Protein AF-A0A1F8EWR6-F1 (afdb_monomer)

Foldseek 3Di:
DVVVVVVVVVVVVVVVVVVVVVVVVVVVVPLFADDDDPVFQWDWLPVGPPAAEDALKFKTKTKHAAAVQKKKKFKADPVRHTQDIDIDGFPDDHPDIGIDMDMDRNVVRGPDDDQKIKMKIFYQDPVPRDTHSIDIHIYGYDHQWDKAWFWFDACRRVVVLPLADTGTGIDTGGDDPPQLQVLVVVVLCWADSSCVSVRTTALFQRPKDFPDWDADQLEIETEIEPSRCPPDDDLSSLSRSVNRSFVRNVVDVSHPHYQYHYPPHRPPDSDD

Mean predicted aligned error: 8.58 Å

InterPro domains:
  IPR018911 Bacterial spore germination, immunoglobulin-like domain [PF10648] (42-130)
  IPR019606 GerMN domain [PF10646] (150-266)
  IPR019606 GerMN domain [SM00909] (180-271)

Solvent-accessible surface area (backbone atoms only — not comparable to full-atom values): 15157 Å² total; per-residue (Å²): 112,73,69,62,53,52,54,52,52,54,52,52,51,50,51,51,53,51,49,51,50,50,49,60,58,54,66,70,70,66,66,64,67,76,75,86,60,91,85,54,48,41,44,66,54,30,66,41,82,88,56,48,69,44,37,56,36,43,42,45,29,33,42,31,45,32,75,86,25,39,40,33,37,37,38,19,35,84,84,66,48,78,69,45,77,51,71,50,59,36,78,41,60,75,82,39,77,14,37,34,76,43,82,44,51,46,76,80,71,38,98,68,82,62,60,39,32,32,41,38,40,26,29,65,37,90,88,78,63,46,86,35,59,69,45,77,44,66,33,35,42,44,79,80,43,37,52,39,48,29,30,30,38,40,56,79,82,38,76,84,64,80,43,76,73,62,45,71,44,65,41,80,38,75,69,65,92,56,52,66,57,50,28,52,55,53,42,44,69,45,56,49,74,60,38,44,67,65,52,28,41,59,74,58,48,81,80,38,44,76,75,46,75,49,78,56,98,32,32,34,39,40,26,24,39,70,50,66,59,58,93,66,67,60,49,51,48,34,38,37,37,51,46,27,53,45,52,33,51,44,72,41,88,67,32,80,45,72,47,62,25,43,77,82,39,58,74,93,52,75,68,109

Secondary structure (DSSP, 8-state):
-HHHHHHHHHHHHHHHHHHHHHHHHHTTS--PPPPP-TT-SEEEEESPTT--EEESEEEEEEEE--GGGEEEEEEE-TT--EEEEEEEE-SS-TTS-EEEEEEEEHHHH-SS--SEEEEEEEEEPTTT--EEEEEEEEEEEE-SEEEEEEEEEETTT-TT--SS--EEEEEEEE--S-HHHHHHHHHHT---HHHHHTTEE--SPTT--EEEEEEETTEEEEEE-GGGTTT--SHHHHHHHHHHHHHHHHTSTT--EEEEEETTB-TTSS--

Sequence (272 aa):
MKKTIILLIILIVAAAAAWFLYQKFNSQSDSKLETPDPSKEIEVFLPAQGTTTVGTRFVIYGKGRAFENTINYRISDDGGKQLYVGSFMTNAEAGVFGYFHQEVDLAKILKTIPQKIGLDVLELSAKDGSDTNKTSFELVVDQNSTTVFVYLINDKLDPEVTCEKTYSVARIVSKTTAVLKVAIEELLRGASNIDEGADFHSAINSGVKLNSTRIEDGIAYLDFDNRLEELVAGSCRVQFIRRQIEATAKQFSTVKEVIISINGRTEPVLQP

pLDDT: mean 90.74, std 12.39, range [39.12, 98.81]

Radius of gyration: 22.29 Å; Cα contacts (8 Å, |Δi|>4): 524; chains: 1; bounding box: 65×42×77 Å

Organism: NCBI:txid1802668

Nearest PDB structures (foldseek):
  6z2o-assembly1_A  TM=6.376E-01  e=8.758E-03  Akkermansia muciniphila ATCC BAA-835
  7b5i-assembly1_AB  TM=3.932E-01  e=5.779E-03  Nostoc sp. PCC 7120 = FACHB-418
  8d7r-assembly1_B  TM=4.929E-01  e=7.098E-01  Homo sapiens
  8ema-assembly1_A  TM=4.485E-01  e=1.014E+00  Mus musculus
  7uwm-assembly1_C  TM=3.627E-01  e=9.002E-01  Homo sapiens

Structure (mmCIF, N/CA/C/O backbone):
data_AF-A0A1F8EWR6-F1
#
_entry.id   AF-A0A1F8EWR6-F1
#
loop_
_atom_site.group_PDB
_atom_site.id
_atom_site.type_symbol
_atom_site.label_atom_id
_atom_site.label_alt_id
_atom_site.label_comp_id
_atom_site.label_asym_id
_atom_site.label_entity_id
_atom_site.label_seq_id
_atom_site.pdbx_PDB_ins_code
_atom_site.Cartn_x
_atom_site.Cartn_y
_atom_site.Cartn_z
_atom_site.occupancy
_atom_site.B_iso_or_equiv
_atom_site.auth_seq_id
_atom_site.auth_comp_id
_atom_site.auth_asym_id
_atom_site.auth_atom_id
_atom_site.pdbx_PDB_model_num
ATOM 1 N N . MET A 1 1 ? 42.353 3.923 47.202 1.00 60.06 1 MET A N 1
ATOM 2 C CA . MET A 1 1 ? 42.864 3.751 45.820 1.00 60.06 1 MET A CA 1
ATOM 3 C C . MET A 1 1 ? 42.126 2.686 45.011 1.00 60.06 1 MET A C 1
ATOM 5 O O . MET A 1 1 ? 41.605 3.034 43.966 1.00 60.06 1 MET A O 1
ATOM 9 N N . LYS A 1 2 ? 42.003 1.420 45.451 1.00 61.75 2 LYS A N 1
ATOM 10 C CA . LYS A 1 2 ? 41.323 0.377 44.642 1.00 61.75 2 LYS A CA 1
ATOM 11 C C . LYS A 1 2 ? 39.839 0.659 44.328 1.00 61.75 2 LYS A C 1
ATOM 13 O O . LYS A 1 2 ? 39.420 0.449 43.199 1.00 61.75 2 LYS A O 1
ATOM 18 N N . LYS A 1 3 ? 39.054 1.180 45.283 1.00 63.28 3 LYS A N 1
ATOM 19 C CA . LYS A 1 3 ? 37.617 1.477 45.071 1.00 63.28 3 LYS A CA 1
ATOM 20 C C . LYS A 1 3 ? 37.362 2.628 44.088 1.00 63.28 3 LYS A C 1
ATOM 22 O O . LYS A 1 3 ? 36.428 2.549 43.302 1.00 63.28 3 LYS A O 1
ATOM 27 N N . THR A 1 4 ? 38.203 3.661 44.099 1.00 69.56 4 THR A N 1
ATOM 28 C CA . THR A 1 4 ? 38.096 4.796 43.170 1.00 69.56 4 THR A CA 1
ATOM 29 C C . THR A 1 4 ? 38.457 4.407 41.737 1.00 69.56 4 THR A C 1
ATOM 31 O O . THR A 1 4 ? 37.806 4.871 40.812 1.00 69.56 4 THR A O 1
ATOM 34 N N . ILE A 1 5 ? 39.418 3.495 41.549 1.00 76.75 5 ILE A N 1
ATOM 35 C CA . ILE A 1 5 ? 39.775 2.962 40.223 1.00 76.75 5 ILE A CA 1
ATOM 36 C C . ILE A 1 5 ? 38.632 2.111 39.641 1.00 76.75 5 ILE A C 1
ATOM 38 O O . ILE A 1 5 ? 38.306 2.249 38.468 1.00 76.75 5 ILE A O 1
ATOM 42 N N . ILE A 1 6 ? 37.971 1.284 40.461 1.00 77.94 6 ILE A N 1
ATOM 43 C CA . ILE A 1 6 ? 36.838 0.448 40.017 1.00 77.94 6 ILE A CA 1
ATOM 44 C C . ILE A 1 6 ? 35.644 1.309 39.570 1.00 77.94 6 ILE A C 1
ATOM 46 O O . ILE A 1 6 ? 35.055 1.043 38.527 1.00 77.94 6 ILE A O 1
ATOM 50 N N . LEU A 1 7 ? 35.317 2.369 40.316 1.00 76.94 7 LEU A N 1
ATOM 51 C CA . LEU A 1 7 ? 34.248 3.312 39.957 1.00 76.94 7 LEU A CA 1
ATOM 52 C C . LEU A 1 7 ? 34.516 4.032 38.627 1.00 76.94 7 LEU A C 1
ATOM 54 O O . LEU A 1 7 ? 33.600 4.209 37.828 1.00 76.94 7 LEU A O 1
ATOM 58 N N . LEU A 1 8 ? 35.774 4.396 38.370 1.00 79.56 8 LEU A N 1
ATOM 59 C CA . LEU A 1 8 ? 36.186 5.041 37.123 1.00 79.56 8 LEU A CA 1
ATOM 60 C C . LEU A 1 8 ? 36.045 4.102 35.918 1.00 79.56 8 LEU A C 1
ATOM 62 O O . LEU A 1 8 ? 35.555 4.516 34.873 1.00 79.56 8 LEU A O 1
ATOM 66 N N . ILE A 1 9 ? 36.399 2.824 36.080 1.00 83.50 9 ILE A N 1
ATOM 67 C CA . ILE A 1 9 ? 36.243 1.813 35.025 1.00 83.50 9 ILE A CA 1
ATOM 68 C C . ILE A 1 9 ? 34.761 1.588 34.699 1.00 83.50 9 ILE A C 1
ATOM 70 O O . ILE A 1 9 ? 34.400 1.547 33.527 1.00 83.50 9 ILE A O 1
ATOM 74 N N . ILE A 1 10 ? 33.888 1.504 35.709 1.00 84.00 10 ILE A N 1
ATOM 75 C CA . ILE A 1 10 ? 32.441 1.322 35.497 1.00 84.00 10 ILE A CA 1
ATOM 76 C C . ILE A 1 10 ? 31.843 2.511 34.733 1.00 84.00 10 ILE A C 1
ATOM 78 O O . ILE A 1 10 ? 31.063 2.305 33.806 1.00 84.00 10 ILE A O 1
ATOM 82 N N . LEU A 1 11 ? 32.236 3.742 35.073 1.00 84.50 11 LEU A N 1
ATOM 83 C CA . LEU A 1 11 ? 31.783 4.945 34.368 1.00 84.50 11 LEU A CA 1
ATOM 84 C C . LEU A 1 11 ? 32.244 4.973 32.907 1.00 84.50 11 LEU A C 1
ATOM 86 O O . LEU A 1 11 ? 31.455 5.318 32.032 1.00 84.50 11 LEU A O 1
ATOM 90 N N . ILE A 1 12 ? 33.486 4.567 32.631 1.00 87.19 12 ILE A N 1
ATOM 91 C CA . ILE A 1 12 ? 34.012 4.494 31.261 1.00 87.19 12 ILE A CA 1
ATOM 92 C C . ILE A 1 12 ? 33.262 3.431 30.449 1.00 87.19 12 ILE A C 1
ATOM 94 O O . ILE A 1 12 ? 32.876 3.694 29.314 1.00 87.19 12 ILE A O 1
ATOM 98 N N . VAL A 1 13 ? 33.003 2.256 31.029 1.00 87.81 13 VAL A N 1
ATOM 99 C CA . VAL A 1 13 ? 32.248 1.185 30.357 1.00 87.81 13 VAL A CA 1
ATOM 100 C C . VAL A 1 13 ? 30.799 1.605 30.103 1.00 87.81 13 VAL A C 1
ATOM 102 O O . VAL A 1 13 ? 30.284 1.371 29.013 1.00 87.81 13 VAL A O 1
ATOM 105 N N . ALA A 1 14 ? 30.152 2.276 31.060 1.00 86.75 14 ALA A N 1
ATOM 106 C CA . ALA A 1 14 ? 28.795 2.793 30.891 1.00 86.75 14 ALA A CA 1
ATOM 107 C C . ALA A 1 14 ? 28.725 3.889 29.815 1.00 86.75 14 ALA A C 1
ATOM 109 O O . ALA A 1 14 ? 27.819 3.871 28.984 1.00 86.75 14 ALA A O 1
ATOM 110 N N . ALA A 1 15 ? 29.702 4.801 29.780 1.00 85.69 15 ALA A N 1
ATOM 111 C CA . ALA A 1 15 ? 29.801 5.828 28.745 1.00 85.69 15 ALA A CA 1
ATOM 112 C C . ALA A 1 15 ? 30.064 5.220 27.359 1.00 85.69 15 ALA A C 1
ATOM 114 O O . ALA A 1 15 ? 29.433 5.625 26.386 1.00 85.69 15 ALA A O 1
ATOM 115 N N . ALA A 1 16 ? 30.933 4.208 27.268 1.00 86.06 16 ALA A N 1
ATOM 116 C CA . ALA A 1 16 ? 31.194 3.493 26.023 1.00 86.06 16 ALA A CA 1
ATOM 117 C C . ALA A 1 16 ? 29.948 2.741 25.534 1.00 86.06 16 ALA A C 1
ATOM 119 O O . ALA A 1 16 ? 29.619 2.818 24.355 1.00 86.06 16 ALA A O 1
ATOM 120 N N . ALA A 1 17 ? 29.214 2.075 26.431 1.00 85.06 17 ALA A N 1
ATOM 121 C CA . ALA A 1 17 ? 27.962 1.396 26.102 1.00 85.06 17 ALA A CA 1
ATOM 122 C C . ALA A 1 17 ? 26.870 2.381 25.654 1.00 85.06 17 ALA A C 1
ATOM 124 O O . ALA A 1 17 ? 26.191 2.130 24.662 1.00 85.06 17 ALA A O 1
ATOM 125 N N . ALA A 1 18 ? 26.733 3.522 26.337 1.00 83.12 18 ALA A N 1
ATOM 126 C CA . ALA A 1 18 ? 25.802 4.580 25.953 1.00 83.12 18 ALA A CA 1
ATOM 127 C C . ALA A 1 18 ? 26.160 5.190 24.590 1.00 83.12 18 ALA A C 1
ATOM 129 O O . ALA A 1 18 ? 25.277 5.401 23.765 1.00 83.12 18 ALA A O 1
ATOM 130 N N . TRP A 1 19 ? 27.449 5.409 24.318 1.00 81.62 19 TRP A N 1
ATOM 131 C CA . TRP A 1 19 ? 27.928 5.891 23.023 1.00 81.62 19 TRP A CA 1
ATOM 132 C C . TRP A 1 19 ? 27.698 4.870 21.901 1.00 81.62 19 TRP A C 1
ATOM 134 O O . TRP A 1 19 ? 27.272 5.239 20.809 1.00 81.62 19 TRP A O 1
ATOM 144 N N . PHE A 1 20 ? 27.896 3.579 22.178 1.00 79.88 20 PHE A N 1
ATOM 145 C CA . PHE A 1 20 ? 27.631 2.505 21.219 1.00 79.88 20 PHE A CA 1
ATOM 146 C C . PHE A 1 20 ? 26.131 2.359 20.919 1.00 79.88 20 PHE A C 1
ATOM 148 O O . PHE A 1 20 ? 25.737 2.178 19.768 1.00 79.88 20 PHE A O 1
ATOM 155 N N . LEU A 1 21 ? 25.278 2.486 21.942 1.00 75.12 21 LEU A N 1
ATOM 156 C CA . LEU A 1 21 ? 23.821 2.515 21.786 1.00 75.12 21 LEU A CA 1
ATOM 157 C C . LEU A 1 21 ? 23.359 3.760 21.020 1.00 75.12 21 LEU A C 1
ATOM 159 O O . LEU A 1 21 ? 22.494 3.647 20.157 1.00 75.12 21 LEU A O 1
ATOM 163 N N . TYR A 1 22 ? 23.971 4.917 21.280 1.00 73.38 22 TYR A N 1
ATOM 164 C CA . TYR A 1 22 ? 23.712 6.157 20.552 1.00 73.38 22 TYR A CA 1
ATOM 165 C C . TYR A 1 22 ? 24.089 6.038 19.068 1.00 73.38 22 TYR A C 1
ATOM 167 O O . TYR A 1 22 ? 23.291 6.397 18.205 1.00 73.38 22 TYR A O 1
ATOM 175 N N . GLN A 1 23 ? 25.250 5.454 18.748 1.00 70.38 23 GLN A N 1
ATOM 176 C CA . GLN A 1 23 ? 25.620 5.177 17.356 1.00 70.38 23 GLN A CA 1
ATOM 177 C C . GLN A 1 23 ? 24.652 4.207 16.677 1.00 70.38 23 GLN A C 1
ATOM 179 O O . GLN A 1 23 ? 24.239 4.457 15.550 1.00 70.38 23 GLN A O 1
ATOM 184 N N . LYS A 1 24 ? 24.258 3.124 17.358 1.00 61.31 24 LYS A N 1
ATOM 185 C CA . LYS A 1 24 ? 23.322 2.139 16.801 1.00 61.31 24 LYS A CA 1
ATOM 186 C C . LYS A 1 24 ? 21.928 2.730 16.554 1.00 61.31 24 LYS A C 1
ATOM 188 O O . LYS A 1 24 ? 21.261 2.330 15.607 1.00 61.31 24 LYS A O 1
ATOM 193 N N . PHE A 1 25 ? 21.494 3.672 17.392 1.00 52.75 25 PHE A N 1
ATOM 194 C CA . PHE A 1 25 ? 20.231 4.386 17.205 1.00 52.75 25 PHE A CA 1
ATOM 195 C C . PHE A 1 25 ? 20.306 5.364 16.022 1.00 52.75 25 PHE A C 1
ATOM 197 O O . PHE A 1 25 ? 19.395 5.398 15.200 1.00 52.75 25 PHE A O 1
ATOM 204 N N . ASN A 1 26 ? 21.420 6.088 15.869 1.00 51.50 26 ASN A N 1
ATOM 205 C CA . ASN A 1 26 ? 21.611 6.992 14.731 1.00 51.50 26 ASN A CA 1
ATOM 206 C C . ASN A 1 26 ? 21.848 6.256 13.401 1.00 51.50 26 ASN A C 1
ATOM 208 O O . ASN A 1 26 ? 21.431 6.764 12.368 1.00 51.50 26 ASN A O 1
ATOM 212 N N . SER A 1 27 ? 22.424 5.048 13.392 1.00 41.62 27 SER A N 1
ATOM 213 C CA . SER A 1 27 ? 22.648 4.304 12.140 1.00 41.62 27 SER A CA 1
ATOM 214 C C . SER A 1 27 ? 21.362 3.760 11.505 1.00 41.62 27 SER A C 1
ATOM 216 O O . SER A 1 27 ? 21.381 3.346 10.351 1.00 41.62 27 SER A O 1
ATOM 218 N N . GLN A 1 28 ? 20.240 3.732 12.235 1.00 39.12 28 GLN A N 1
ATOM 219 C CA . GLN A 1 28 ? 18.920 3.426 11.666 1.00 39.12 28 GLN A CA 1
ATOM 220 C C . GLN A 1 28 ? 18.274 4.639 10.974 1.00 39.12 28 GLN A C 1
ATOM 222 O O . GLN A 1 28 ? 17.299 4.473 10.245 1.00 39.12 28 GLN A O 1
ATOM 227 N N . SER A 1 29 ? 18.821 5.844 11.171 1.00 39.28 29 SER A N 1
ATOM 228 C CA . SER A 1 29 ? 18.314 7.095 10.599 1.00 39.28 29 SER A CA 1
ATOM 229 C C . SER A 1 29 ? 18.840 7.393 9.186 1.00 39.28 29 SER A C 1
ATOM 231 O O . SER A 1 29 ? 18.372 8.348 8.568 1.00 39.28 29 SER A O 1
ATOM 233 N N . ASP A 1 30 ? 19.791 6.607 8.670 1.00 39.31 30 ASP A N 1
ATOM 234 C CA . ASP A 1 30 ? 20.569 6.954 7.469 1.00 39.31 30 ASP A CA 1
ATOM 235 C C . ASP A 1 30 ? 20.104 6.285 6.165 1.00 39.31 30 ASP A C 1
ATOM 237 O O . ASP A 1 30 ? 20.751 6.439 5.131 1.00 39.31 30 ASP A O 1
ATOM 241 N N . SER A 1 31 ? 18.945 5.619 6.145 1.00 41.81 31 SER A N 1
ATOM 242 C CA . SER A 1 31 ? 18.276 5.277 4.878 1.00 41.81 31 SER A CA 1
ATOM 243 C C . SER A 1 31 ? 17.617 6.529 4.281 1.00 41.81 31 SER A C 1
ATOM 245 O O . SER A 1 31 ? 16.391 6.627 4.208 1.00 41.81 31 SER A O 1
ATOM 247 N N . LYS A 1 32 ? 18.417 7.526 3.893 1.00 43.97 32 LYS A N 1
ATOM 248 C CA . LYS A 1 32 ? 17.931 8.654 3.096 1.00 43.97 32 LYS A CA 1
ATOM 249 C C . LYS A 1 32 ? 17.670 8.168 1.677 1.00 43.97 32 LYS A C 1
ATOM 251 O O . LYS A 1 32 ? 18.557 7.600 1.049 1.00 43.97 32 LYS A O 1
ATOM 256 N N . LEU A 1 33 ? 16.465 8.428 1.178 1.00 54.56 33 LEU A N 1
ATOM 257 C CA . LEU A 1 33 ? 16.198 8.380 -0.254 1.00 54.56 33 LEU A CA 1
ATOM 258 C C . LEU A 1 33 ? 17.183 9.314 -0.961 1.00 54.56 33 LEU A C 1
ATOM 260 O O . LEU A 1 33 ? 17.337 10.474 -0.570 1.00 54.56 33 LEU A O 1
ATOM 264 N N . GLU A 1 34 ? 17.899 8.781 -1.951 1.00 58.19 34 GLU A N 1
ATOM 265 C CA . GLU A 1 34 ? 18.737 9.601 -2.820 1.00 58.19 34 GLU A CA 1
ATOM 266 C C . GLU A 1 34 ? 17.854 10.619 -3.553 1.00 58.19 34 GLU A C 1
ATOM 268 O O . GLU A 1 34 ? 16.697 10.350 -3.880 1.00 58.19 34 GLU A O 1
ATOM 273 N N . THR A 1 35 ? 18.384 11.822 -3.770 1.00 52.84 35 THR A N 1
ATOM 274 C CA . THR A 1 35 ? 17.691 12.845 -4.558 1.00 52.84 35 THR A CA 1
ATOM 275 C C . THR A 1 35 ? 17.522 12.366 -6.001 1.00 52.84 35 THR A C 1
ATOM 277 O O . THR A 1 35 ? 18.492 11.809 -6.522 1.00 52.84 35 THR A O 1
ATOM 280 N N . PRO A 1 36 ? 16.384 12.656 -6.665 1.00 53.50 36 PRO A N 1
ATOM 281 C CA . PRO A 1 36 ? 16.112 12.176 -8.015 1.00 53.50 36 PRO A CA 1
ATOM 282 C C . PRO A 1 36 ? 17.257 12.428 -8.997 1.00 53.50 36 PRO A C 1
ATOM 284 O O . PRO A 1 36 ? 17.662 13.579 -9.184 1.00 53.50 36 PRO A O 1
ATOM 287 N N . ASP A 1 37 ? 17.771 11.370 -9.628 1.00 59.31 37 ASP A N 1
ATOM 288 C CA . ASP A 1 37 ? 18.804 11.472 -10.665 1.00 59.31 37 ASP A CA 1
ATOM 289 C C . ASP A 1 37 ? 18.144 11.800 -12.017 1.00 59.31 37 ASP A C 1
ATOM 291 O O . ASP A 1 37 ? 17.486 10.938 -12.604 1.00 59.31 37 ASP A O 1
ATOM 295 N N . PRO A 1 38 ? 18.323 13.020 -12.561 1.00 59.12 38 PRO A N 1
ATOM 296 C CA . PRO A 1 38 ? 17.655 13.440 -13.790 1.00 59.12 38 PRO A CA 1
ATOM 297 C C . PRO A 1 38 ? 18.111 12.663 -15.034 1.00 59.12 38 PRO A C 1
ATOM 299 O O . PRO A 1 38 ? 17.506 12.826 -16.091 1.00 59.12 38 PRO A O 1
ATOM 302 N N . SER A 1 39 ? 19.172 11.850 -14.939 1.00 68.25 39 SER A N 1
ATOM 303 C CA . SER A 1 39 ? 19.621 10.970 -16.022 1.00 68.25 39 SER A CA 1
ATOM 304 C C . SER A 1 39 ? 18.905 9.614 -16.053 1.00 68.25 39 SER A C 1
ATOM 306 O O . SER A 1 39 ? 18.992 8.907 -17.059 1.00 68.25 39 SER A O 1
ATOM 308 N N . LYS A 1 40 ? 18.181 9.246 -14.986 1.00 78.50 40 LYS A N 1
ATOM 309 C CA . LYS A 1 40 ? 17.441 7.983 -14.912 1.00 78.50 40 LYS A CA 1
ATOM 310 C C . LYS A 1 40 ? 16.044 8.138 -15.509 1.00 78.50 40 LYS A C 1
ATOM 312 O O . LYS A 1 40 ? 15.211 8.881 -15.002 1.00 78.50 40 LYS A O 1
ATOM 317 N N . GLU A 1 41 ? 15.757 7.370 -16.559 1.00 89.56 41 GLU A N 1
ATOM 318 C CA . GLU A 1 41 ? 14.402 7.284 -17.131 1.00 89.56 41 GLU A CA 1
ATOM 319 C C . GLU A 1 41 ? 13.439 6.493 -16.228 1.00 89.56 41 GLU A C 1
ATOM 321 O O . GLU A 1 41 ? 12.229 6.699 -16.293 1.00 89.56 41 GLU A O 1
ATOM 326 N N . ILE A 1 42 ? 13.959 5.618 -15.359 1.00 93.19 42 ILE A N 1
ATOM 327 C CA . ILE A 1 42 ? 13.195 4.918 -14.320 1.00 93.19 42 ILE A CA 1
ATOM 328 C C . ILE A 1 42 ? 13.953 5.021 -13.003 1.00 93.19 42 ILE A C 1
ATOM 330 O O . ILE A 1 42 ? 15.116 4.631 -12.899 1.00 93.19 42 ILE A O 1
ATOM 334 N N . GLU A 1 43 ? 13.255 5.494 -11.981 1.00 94.06 43 GLU A N 1
ATOM 335 C CA . GLU A 1 43 ? 13.747 5.609 -10.623 1.00 94.06 43 GLU A CA 1
ATOM 336 C C . GLU A 1 43 ? 12.766 4.950 -9.653 1.00 94.06 43 GLU A C 1
ATOM 338 O O . GLU A 1 43 ? 11.566 5.229 -9.662 1.00 94.06 43 GLU A O 1
ATOM 343 N N . VAL A 1 44 ? 13.284 4.054 -8.815 1.00 96.38 44 VAL A N 1
ATOM 344 C CA . VAL A 1 44 ? 12.506 3.330 -7.806 1.00 96.38 44 VAL A CA 1
ATOM 345 C C . VAL A 1 44 ? 12.786 3.940 -6.436 1.00 96.38 44 VAL A C 1
ATOM 347 O O . VAL A 1 44 ? 13.928 3.945 -5.978 1.00 96.38 44 VAL A O 1
ATOM 350 N N . PHE A 1 45 ? 11.734 4.435 -5.787 1.00 96.62 45 PHE A N 1
ATOM 351 C CA . PHE A 1 45 ? 11.770 4.983 -4.431 1.00 96.62 45 PHE A CA 1
ATOM 352 C C . PHE A 1 45 ? 11.455 3.914 -3.377 1.00 96.62 45 PHE A C 1
ATOM 354 O O . PHE A 1 45 ? 12.033 3.931 -2.297 1.00 96.62 45 PHE A O 1
ATOM 361 N N . LEU A 1 46 ? 10.560 2.964 -3.673 1.00 97.56 46 LEU A N 1
ATOM 362 C CA . LEU A 1 46 ? 10.290 1.800 -2.825 1.00 97.56 46 LEU A CA 1
ATOM 363 C C . LEU A 1 46 ? 10.388 0.514 -3.662 1.00 97.56 46 LEU A C 1
ATOM 365 O O . LEU A 1 46 ? 9.749 0.459 -4.712 1.00 97.56 46 LEU A O 1
ATOM 369 N N . PRO A 1 47 ? 11.129 -0.516 -3.215 1.00 97.25 47 PRO A N 1
ATOM 370 C CA . PRO A 1 47 ? 12.045 -0.501 -2.070 1.00 97.25 47 PRO A CA 1
ATOM 371 C C . PRO A 1 47 ? 13.117 0.594 -2.197 1.00 97.25 47 PRO A C 1
ATOM 373 O O . PRO A 1 47 ? 13.585 0.876 -3.297 1.00 97.25 47 PRO A O 1
ATOM 376 N N . ALA A 1 48 ? 13.478 1.234 -1.082 1.00 94.00 48 ALA A N 1
ATOM 377 C CA . ALA A 1 48 ? 14.494 2.285 -1.093 1.00 94.00 48 ALA A CA 1
ATOM 378 C C . ALA A 1 48 ? 15.873 1.699 -1.423 1.00 94.00 48 ALA A C 1
ATOM 380 O O . ALA A 1 48 ? 16.138 0.523 -1.140 1.00 94.00 48 ALA A O 1
ATOM 381 N N . GLN A 1 49 ? 16.768 2.516 -1.980 1.00 88.44 49 GLN A N 1
ATOM 382 C CA . GLN A 1 49 ? 18.149 2.101 -2.229 1.00 88.44 49 GLN A CA 1
ATOM 383 C C . GLN A 1 49 ? 18.804 1.578 -0.944 1.00 88.44 49 GLN A C 1
ATOM 385 O O . GLN A 1 49 ? 18.611 2.122 0.141 1.00 88.44 49 GLN A O 1
ATOM 390 N N . GLY A 1 50 ? 19.540 0.472 -1.058 1.00 90.06 50 GLY A N 1
ATOM 391 C CA . GLY A 1 50 ? 20.128 -0.223 0.093 1.00 90.06 50 GLY A CA 1
ATOM 392 C C . GLY A 1 50 ? 19.166 -1.126 0.878 1.00 90.06 50 GLY A C 1
ATOM 393 O O . GLY A 1 50 ? 19.605 -1.795 1.815 1.00 90.06 50 GLY A O 1
ATOM 394 N N . THR A 1 51 ? 17.882 -1.216 0.504 1.00 93.50 51 THR A N 1
ATOM 395 C CA . THR A 1 51 ? 16.977 -2.229 1.071 1.00 93.50 51 THR A CA 1
ATOM 396 C C . THR A 1 51 ? 17.484 -3.625 0.723 1.00 93.50 51 THR A C 1
ATOM 398 O O . THR A 1 51 ? 17.588 -3.979 -0.445 1.00 93.50 51 THR A O 1
ATOM 401 N N . THR A 1 52 ? 17.762 -4.436 1.745 1.00 95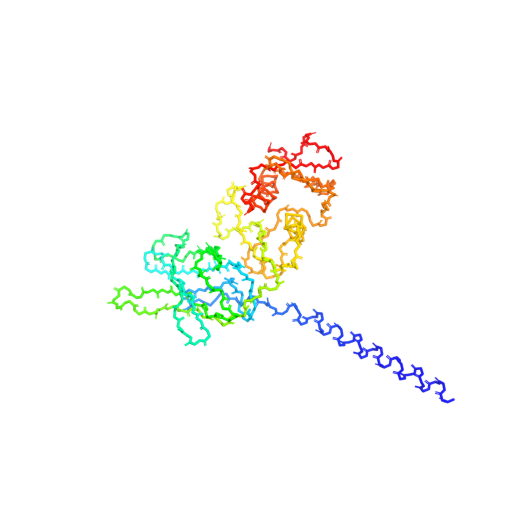.25 52 THR A N 1
ATOM 402 C CA . THR A 1 52 ? 18.222 -5.829 1.589 1.00 95.25 52 THR A CA 1
ATOM 403 C C . THR A 1 52 ? 17.176 -6.855 2.003 1.00 95.25 52 THR A C 1
ATOM 405 O O . THR A 1 52 ? 17.336 -8.041 1.732 1.00 95.25 52 THR A O 1
ATOM 408 N N . THR A 1 53 ? 16.116 -6.432 2.695 1.00 97.12 53 THR A N 1
ATOM 409 C CA . THR A 1 53 ? 15.080 -7.321 3.228 1.00 97.12 53 THR A CA 1
ATOM 410 C C . THR A 1 53 ? 13.696 -6.772 2.917 1.00 97.12 53 THR A C 1
ATOM 412 O O . THR A 1 53 ? 13.425 -5.596 3.150 1.00 97.12 53 THR A O 1
ATOM 415 N N . VAL A 1 54 ? 12.809 -7.639 2.438 1.00 97.88 54 VAL A N 1
ATOM 416 C CA . VAL A 1 54 ? 11.379 -7.365 2.241 1.00 97.88 54 VAL A CA 1
ATOM 417 C C . VAL A 1 54 ? 10.556 -8.496 2.846 1.00 97.88 54 VAL A C 1
ATOM 419 O O . VAL A 1 54 ? 11.066 -9.589 3.077 1.00 97.88 54 VAL A O 1
ATOM 422 N N . GLY A 1 55 ? 9.274 -8.260 3.108 1.00 97.56 55 GLY A N 1
ATOM 423 C CA . GLY A 1 55 ? 8.362 -9.347 3.457 1.00 97.56 55 GLY A CA 1
ATOM 424 C C . GLY A 1 55 ? 7.791 -10.037 2.215 1.00 97.56 55 GLY A C 1
ATOM 425 O O . GLY A 1 55 ? 8.170 -9.748 1.080 1.00 97.56 55 GLY A O 1
ATOM 426 N N . THR A 1 56 ? 6.828 -10.937 2.412 1.00 97.06 56 THR A N 1
ATOM 427 C CA . THR A 1 56 ? 6.153 -11.645 1.303 1.00 97.06 56 THR A CA 1
ATOM 428 C C . THR A 1 56 ? 5.244 -10.748 0.464 1.00 97.06 56 THR A C 1
ATOM 430 O O . THR A 1 56 ? 4.851 -11.121 -0.642 1.00 97.06 56 THR A O 1
ATOM 433 N N . ARG A 1 57 ? 4.923 -9.561 0.984 1.00 97.94 57 ARG A N 1
ATOM 434 C CA . ARG A 1 57 ? 4.270 -8.474 0.259 1.00 97.94 57 ARG A CA 1
ATOM 435 C C . ARG A 1 57 ? 5.145 -7.230 0.360 1.00 97.94 57 ARG A C 1
ATOM 437 O O . ARG A 1 57 ? 5.775 -7.011 1.398 1.00 97.94 57 ARG A O 1
ATOM 444 N N . PHE A 1 58 ? 5.185 -6.429 -0.694 1.00 98.31 58 PHE A N 1
ATOM 445 C CA . PHE A 1 58 ? 5.900 -5.153 -0.732 1.00 98.31 58 PHE A CA 1
ATOM 446 C C . PHE A 1 58 ? 5.305 -4.241 -1.809 1.00 98.31 58 PHE A C 1
ATOM 448 O O . PHE A 1 58 ? 4.338 -4.609 -2.473 1.00 98.31 58 PHE A O 1
ATOM 455 N N . VAL A 1 59 ? 5.855 -3.038 -1.951 1.00 98.50 59 VAL A N 1
ATOM 456 C CA . VAL A 1 59 ? 5.416 -2.041 -2.931 1.00 98.50 59 VAL A CA 1
ATOM 457 C C . VAL A 1 59 ? 6.590 -1.687 -3.827 1.00 98.50 59 VAL A C 1
ATOM 459 O O . VAL A 1 59 ? 7.693 -1.471 -3.327 1.00 98.50 59 VAL A O 1
ATOM 462 N N . ILE A 1 60 ? 6.329 -1.622 -5.129 1.00 98.56 60 ILE A N 1
ATOM 463 C CA . ILE A 1 60 ? 7.182 -0.966 -6.112 1.00 98.56 60 ILE A CA 1
ATOM 464 C C . ILE A 1 60 ? 6.589 0.426 -6.336 1.00 98.56 60 ILE A C 1
ATOM 466 O O . ILE A 1 60 ? 5.496 0.550 -6.883 1.00 98.56 60 ILE A O 1
ATOM 470 N N . TYR A 1 61 ? 7.272 1.469 -5.876 1.00 98.44 61 TYR A N 1
ATOM 471 C CA . TYR A 1 61 ? 6.857 2.861 -6.064 1.00 98.44 61 TYR A CA 1
ATOM 472 C C . TYR A 1 61 ? 8.030 3.677 -6.579 1.00 98.44 61 TYR A C 1
ATOM 474 O O . TYR A 1 61 ? 9.169 3.463 -6.169 1.00 98.44 61 TYR A O 1
ATOM 482 N N . GLY A 1 62 ? 7.758 4.601 -7.488 1.00 96.75 62 GLY A N 1
ATOM 483 C CA . GLY A 1 62 ? 8.807 5.336 -8.165 1.00 96.75 62 GLY A CA 1
ATOM 484 C C . GLY A 1 62 ? 8.273 6.335 -9.171 1.00 96.75 62 GLY A C 1
ATOM 485 O O . GLY A 1 62 ? 7.073 6.613 -9.240 1.00 96.75 62 GLY A O 1
ATOM 486 N N . LYS A 1 63 ? 9.196 6.857 -9.967 1.00 95.44 63 LYS A N 1
ATOM 487 C CA . LYS A 1 63 ? 8.931 7.771 -11.068 1.00 95.44 63 LYS A CA 1
ATOM 488 C C . LYS A 1 63 ? 9.633 7.249 -12.306 1.00 95.44 63 LYS A C 1
ATOM 490 O O . LYS A 1 63 ? 10.771 6.800 -12.241 1.00 95.44 63 LYS A O 1
ATOM 495 N N . GLY A 1 64 ? 8.974 7.320 -13.449 1.00 93.44 64 GLY A N 1
ATOM 496 C CA . GLY A 1 64 ? 9.610 6.942 -14.695 1.00 93.44 64 GLY A CA 1
ATOM 497 C C . GLY A 1 64 ? 8.879 7.443 -15.920 1.00 93.44 64 GLY A C 1
ATOM 498 O O . GLY A 1 64 ? 7.748 7.927 -15.855 1.00 93.44 64 GLY A O 1
ATOM 499 N N . ARG A 1 65 ? 9.558 7.316 -17.048 1.00 90.31 65 ARG A N 1
ATOM 500 C CA . ARG A 1 65 ? 9.021 7.510 -18.382 1.00 90.31 65 ARG A CA 1
ATOM 501 C C . ARG A 1 65 ? 9.456 6.315 -19.215 1.00 90.31 65 ARG A C 1
ATOM 503 O O . ARG A 1 65 ? 10.638 6.010 -19.292 1.00 90.31 65 ARG A O 1
ATOM 510 N N . ALA A 1 66 ? 8.488 5.656 -19.830 1.00 86.06 66 ALA A N 1
ATOM 511 C CA . ALA A 1 66 ? 8.720 4.510 -20.694 1.00 86.06 66 ALA A CA 1
ATOM 512 C C . ALA A 1 66 ? 7.796 4.575 -21.909 1.00 86.06 66 ALA A C 1
ATOM 514 O O . ALA A 1 66 ? 6.795 5.304 -21.913 1.00 86.06 66 ALA A O 1
ATOM 515 N N . PHE A 1 67 ? 8.129 3.808 -22.941 1.00 84.69 67 PHE A N 1
ATOM 516 C CA . PHE A 1 67 ? 7.288 3.602 -24.107 1.00 84.69 67 PHE A CA 1
ATOM 517 C C . PHE A 1 67 ? 5.890 3.123 -23.680 1.00 84.69 67 PHE A C 1
ATOM 519 O O . PHE A 1 67 ? 5.750 2.235 -22.838 1.00 84.69 67 PHE A O 1
ATOM 526 N N . GLU A 1 68 ? 4.848 3.772 -24.210 1.00 85.75 68 GLU A N 1
ATOM 527 C CA . GLU A 1 68 ? 3.440 3.522 -23.842 1.00 85.75 68 GLU A CA 1
ATOM 528 C C . GLU A 1 68 ? 3.158 3.587 -22.325 1.00 85.75 68 GLU A C 1
ATOM 530 O O . GLU A 1 68 ? 2.219 2.963 -21.834 1.00 85.75 68 GLU A O 1
ATOM 535 N N . ASN A 1 69 ? 3.975 4.332 -21.566 1.00 90.75 69 ASN A N 1
ATOM 536 C CA . ASN A 1 69 ? 3.913 4.451 -20.103 1.00 90.75 69 ASN A CA 1
ATOM 537 C C . ASN A 1 69 ? 4.033 3.127 -19.345 1.00 90.75 69 ASN A C 1
ATOM 539 O O . ASN A 1 69 ? 3.679 3.067 -18.167 1.00 90.75 69 ASN A O 1
ATOM 543 N N . THR A 1 70 ? 4.519 2.072 -19.996 1.00 93.38 70 THR A N 1
ATOM 544 C CA . THR A 1 70 ? 4.537 0.729 -19.422 1.00 93.38 70 THR A CA 1
ATOM 545 C C . THR A 1 70 ? 5.892 0.428 -18.799 1.00 93.38 70 THR A C 1
ATOM 547 O O . THR A 1 70 ? 6.915 0.361 -19.476 1.00 93.38 70 THR A O 1
ATOM 550 N N . ILE A 1 71 ? 5.880 0.193 -17.492 1.00 96.19 71 ILE A N 1
ATOM 551 C CA . ILE A 1 71 ? 7.022 -0.280 -16.718 1.00 96.19 71 ILE A CA 1
ATOM 552 C C . ILE A 1 71 ? 6.833 -1.772 -16.462 1.00 96.19 71 ILE A C 1
ATOM 554 O O . ILE A 1 71 ? 5.733 -2.240 -16.170 1.00 96.19 71 ILE A O 1
ATOM 558 N N . ASN A 1 72 ? 7.915 -2.530 -16.567 1.00 97.44 72 ASN A N 1
ATOM 559 C CA . ASN A 1 72 ? 7.940 -3.959 -16.305 1.00 97.44 72 ASN A CA 1
ATOM 560 C C . ASN A 1 72 ? 8.690 -4.227 -15.005 1.00 97.44 72 ASN A C 1
ATOM 562 O O . ASN A 1 72 ? 9.609 -3.497 -14.635 1.00 97.44 72 ASN A O 1
ATOM 566 N N . TYR A 1 73 ? 8.329 -5.311 -14.329 1.00 98.31 73 TYR A N 1
ATOM 567 C CA . TYR A 1 73 ? 9.128 -5.846 -13.242 1.00 98.31 73 TYR A CA 1
ATOM 568 C C . TYR A 1 73 ? 9.317 -7.350 -13.388 1.00 98.31 73 TYR A C 1
ATOM 570 O O . TYR A 1 73 ? 8.425 -8.077 -13.837 1.00 98.31 73 TYR A O 1
ATOM 578 N N . ARG A 1 74 ? 10.495 -7.821 -12.992 1.00 98.31 74 ARG A N 1
ATOM 579 C CA . ARG A 1 74 ? 10.885 -9.228 -13.032 1.00 98.31 74 ARG A CA 1
ATOM 580 C C . ARG A 1 74 ? 11.288 -9.674 -11.639 1.00 98.31 74 ARG A C 1
ATOM 582 O O . ARG A 1 74 ? 12.068 -8.998 -10.976 1.00 98.31 74 ARG A O 1
ATOM 589 N N . ILE A 1 75 ? 10.777 -10.830 -11.226 1.00 98.50 75 ILE A N 1
ATOM 590 C CA . ILE A 1 75 ? 11.240 -11.532 -10.029 1.00 98.50 75 ILE A CA 1
ATOM 591 C C . ILE A 1 75 ? 12.055 -12.739 -10.479 1.00 98.50 75 ILE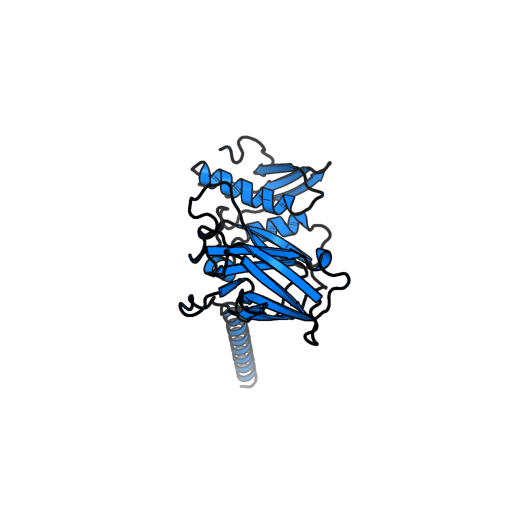 A C 1
ATOM 593 O O . ILE A 1 75 ? 11.566 -13.539 -11.281 1.00 98.50 75 ILE A O 1
ATOM 597 N N . SER A 1 76 ? 13.264 -12.889 -9.948 1.00 98.19 76 SER A N 1
ATOM 598 C CA . SER A 1 76 ? 14.182 -14.001 -10.226 1.00 98.19 76 SER A CA 1
ATOM 599 C C . SER A 1 76 ? 14.600 -14.706 -8.934 1.00 98.19 76 SER A C 1
ATOM 601 O O . SER A 1 76 ? 14.487 -14.127 -7.857 1.00 98.19 76 SER A O 1
ATOM 603 N N . ASP A 1 77 ? 15.070 -15.951 -9.019 1.00 96.25 77 ASP A N 1
ATOM 604 C CA . ASP A 1 77 ? 15.706 -16.641 -7.887 1.00 96.25 77 ASP A CA 1
ATOM 605 C C . ASP A 1 77 ? 17.174 -16.209 -7.677 1.00 96.25 77 ASP A C 1
ATOM 607 O O . ASP A 1 77 ? 17.711 -15.402 -8.435 1.00 96.25 77 ASP A O 1
ATOM 611 N N . ASP A 1 78 ? 17.831 -16.764 -6.649 1.00 92.44 78 ASP A N 1
ATOM 612 C CA . ASP A 1 78 ? 19.249 -16.509 -6.305 1.00 92.44 78 ASP A CA 1
ATOM 613 C C . ASP A 1 78 ? 20.227 -16.910 -7.432 1.00 92.44 78 ASP A C 1
ATOM 615 O O . ASP A 1 78 ? 21.363 -16.452 -7.469 1.00 92.44 78 ASP A O 1
ATOM 619 N N . GLY A 1 79 ? 19.798 -17.766 -8.366 1.00 91.38 79 GLY A N 1
ATOM 620 C CA . GLY A 1 79 ? 20.572 -18.155 -9.546 1.00 91.38 79 GLY A CA 1
ATOM 621 C C . GLY A 1 79 ? 20.324 -17.263 -10.765 1.00 91.38 79 GLY A C 1
ATOM 622 O O . GLY A 1 79 ? 20.840 -17.557 -11.844 1.00 91.38 79 GLY A O 1
ATOM 623 N N . GLY A 1 80 ? 19.507 -16.214 -10.628 1.00 92.12 80 GLY A N 1
ATOM 624 C CA . GLY A 1 80 ? 19.116 -15.321 -11.718 1.00 92.12 80 GLY A CA 1
ATOM 625 C C . GLY A 1 80 ? 18.058 -15.907 -12.656 1.00 92.12 80 GLY A C 1
ATOM 626 O O . GLY A 1 80 ? 17.733 -15.291 -13.674 1.00 92.12 80 GLY A O 1
ATOM 627 N N . LYS A 1 81 ? 17.482 -17.076 -12.346 1.00 95.75 81 LYS A N 1
ATOM 628 C CA . LYS A 1 81 ? 16.399 -17.640 -13.152 1.00 95.75 81 LYS A CA 1
ATOM 629 C C . LYS A 1 81 ? 15.126 -16.844 -12.899 1.00 95.75 81 LYS A C 1
ATOM 631 O O . LYS A 1 81 ? 14.641 -16.759 -11.774 1.00 95.75 81 LYS A O 1
ATOM 636 N N . GLN A 1 82 ? 14.540 -16.335 -13.977 1.00 96.81 82 GLN A N 1
ATOM 637 C CA . GLN A 1 82 ? 13.259 -15.642 -13.941 1.00 96.81 82 GLN A CA 1
ATOM 638 C C . GLN A 1 82 ? 12.146 -16.552 -13.399 1.00 96.81 82 GLN A C 1
ATOM 640 O O . GLN A 1 82 ? 11.884 -17.634 -13.933 1.00 96.81 82 GLN A O 1
ATOM 645 N N . LEU A 1 83 ? 11.464 -16.077 -12.360 1.00 98.00 83 LEU A N 1
ATOM 646 C CA . LEU A 1 83 ? 10.314 -16.721 -11.731 1.00 98.00 83 LEU A CA 1
ATOM 647 C C . LEU A 1 83 ? 8.991 -16.082 -12.156 1.00 98.00 83 LEU A C 1
ATOM 649 O O . LEU A 1 83 ? 7.995 -16.788 -12.298 1.00 98.00 83 LEU A O 1
ATOM 653 N N . TYR A 1 84 ? 8.977 -14.762 -12.355 1.00 98.44 84 TYR A N 1
ATOM 654 C CA . TYR A 1 84 ? 7.779 -14.008 -12.713 1.00 98.44 84 TYR A CA 1
ATOM 655 C C . TYR A 1 84 ? 8.119 -12.741 -13.506 1.00 98.44 84 TYR A C 1
ATOM 657 O O . TYR A 1 84 ? 9.178 -12.147 -13.302 1.00 98.44 84 TYR A O 1
ATOM 665 N N . VAL A 1 85 ? 7.198 -12.324 -14.378 1.00 97.69 85 VAL A N 1
ATOM 666 C CA . VAL A 1 85 ? 7.218 -11.033 -15.078 1.00 97.69 85 VAL A CA 1
ATOM 667 C C . VAL A 1 85 ? 5.842 -10.405 -14.947 1.00 97.69 85 VAL A C 1
ATOM 669 O O . VAL A 1 85 ? 4.836 -11.065 -15.203 1.00 97.69 85 VAL A O 1
ATOM 672 N N . GLY A 1 86 ? 5.808 -9.136 -14.564 1.00 97.31 86 GLY A N 1
ATOM 673 C CA . GLY A 1 86 ? 4.603 -8.323 -14.576 1.00 97.31 86 GLY A CA 1
ATOM 674 C C . GLY A 1 86 ? 4.880 -6.947 -15.160 1.00 97.31 86 GLY A C 1
ATOM 675 O O . GLY A 1 86 ? 6.028 -6.572 -15.395 1.00 97.31 86 GLY A O 1
ATOM 676 N N . SER A 1 87 ? 3.814 -6.188 -15.367 1.00 97.06 87 SER A N 1
ATOM 677 C CA . SER A 1 87 ? 3.882 -4.815 -15.850 1.00 97.06 87 SER A CA 1
ATOM 678 C C . SER A 1 87 ? 2.829 -3.950 -15.167 1.00 97.06 87 SER A C 1
ATOM 680 O O . SER A 1 87 ? 1.817 -4.454 -14.676 1.00 97.06 87 SER A O 1
ATOM 682 N N . PHE A 1 88 ? 3.085 -2.649 -15.128 1.00 96.56 88 PHE A N 1
ATOM 683 C CA . PHE A 1 88 ? 2.183 -1.617 -14.627 1.00 96.56 88 PHE A CA 1
ATOM 684 C C . PHE A 1 88 ? 2.433 -0.306 -15.377 1.00 96.56 88 PHE A C 1
ATOM 686 O O . PHE A 1 88 ? 3.460 -0.143 -16.035 1.00 96.56 88 PHE A O 1
ATOM 693 N N . MET A 1 89 ? 1.484 0.624 -15.299 1.00 94.94 89 MET A N 1
ATOM 694 C CA . MET A 1 89 ? 1.580 1.911 -15.989 1.00 94.94 89 MET A CA 1
ATOM 695 C C . MET A 1 89 ? 1.946 3.043 -15.030 1.00 94.94 89 MET A C 1
ATOM 697 O O . MET A 1 89 ? 1.626 2.991 -13.841 1.00 94.94 89 MET A O 1
ATOM 701 N N . THR A 1 90 ? 2.591 4.082 -15.556 1.00 94.62 90 THR A N 1
ATOM 702 C CA . THR A 1 90 ? 2.734 5.361 -14.850 1.00 94.62 90 THR A CA 1
ATOM 703 C C . THR A 1 90 ? 1.433 6.171 -14.921 1.00 94.62 90 THR A C 1
ATOM 705 O O . THR A 1 90 ? 0.589 5.947 -15.790 1.00 94.62 90 THR A O 1
ATOM 708 N N . ASN A 1 91 ? 1.257 7.131 -14.012 1.00 91.75 91 ASN A N 1
ATOM 709 C CA . ASN A 1 91 ? 0.079 8.004 -13.948 1.00 91.75 91 ASN A CA 1
ATOM 7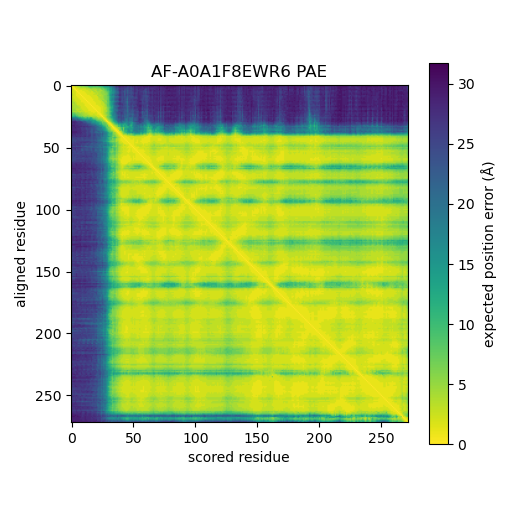10 C C . ASN A 1 91 ? 0.157 9.251 -14.858 1.00 91.75 91 ASN A C 1
ATOM 712 O O . ASN A 1 91 ? -0.565 10.216 -14.618 1.00 91.75 91 ASN A O 1
ATOM 716 N N . ALA A 1 92 ? 1.032 9.256 -15.869 1.00 89.00 92 ALA A N 1
ATOM 717 C CA . ALA A 1 92 ? 1.233 10.394 -16.770 1.00 89.00 92 ALA A CA 1
ATOM 718 C C . ALA A 1 92 ? 0.858 10.074 -18.224 1.00 89.00 92 ALA A C 1
ATOM 720 O O . ALA A 1 92 ? 0.610 8.928 -18.594 1.00 89.00 92 ALA A O 1
ATOM 721 N N . GLU A 1 93 ? 0.831 11.108 -19.066 1.00 87.19 93 GLU A N 1
ATOM 722 C CA . GLU A 1 93 ? 0.699 10.967 -20.517 1.00 87.19 93 GLU A CA 1
ATOM 723 C C . GLU A 1 93 ? 1.953 10.352 -21.155 1.00 87.19 93 GLU A C 1
ATOM 725 O O . GLU A 1 93 ? 3.056 10.424 -20.611 1.00 87.19 93 GLU A O 1
ATOM 730 N N . ALA A 1 94 ? 1.780 9.746 -22.332 1.00 84.81 94 ALA A N 1
ATOM 731 C CA . ALA A 1 94 ? 2.859 9.081 -23.057 1.00 84.81 94 ALA A CA 1
ATOM 732 C C . ALA A 1 94 ? 4.034 10.034 -23.330 1.00 84.81 94 ALA A C 1
ATOM 734 O O . ALA A 1 94 ? 3.864 11.105 -23.909 1.00 84.81 94 ALA A O 1
ATOM 735 N N . GLY A 1 95 ? 5.242 9.624 -22.937 1.00 82.44 95 GLY A N 1
ATOM 736 C CA . GLY A 1 95 ? 6.457 10.425 -23.121 1.00 82.44 95 GLY A CA 1
ATOM 737 C C . GLY A 1 95 ? 6.684 11.502 -22.051 1.00 82.44 95 GLY A C 1
ATOM 738 O O . GLY A 1 95 ? 7.670 12.243 -22.134 1.00 82.44 95 GLY A O 1
ATOM 739 N N . VAL A 1 96 ? 5.838 11.558 -21.020 1.00 90.25 96 VAL A N 1
ATOM 740 C CA . VAL A 1 96 ? 6.016 12.402 -19.833 1.00 90.25 96 VAL A CA 1
ATOM 741 C C . VAL A 1 96 ? 6.408 11.524 -18.646 1.00 90.25 96 VAL A C 1
ATOM 743 O O . VAL A 1 96 ? 5.994 10.373 -18.535 1.00 90.25 96 VAL A O 1
ATOM 746 N N . PHE A 1 97 ? 7.237 12.056 -17.747 1.00 92.56 97 PHE A N 1
ATOM 747 C CA . PHE A 1 97 ? 7.516 11.370 -16.489 1.00 92.56 97 PHE A CA 1
ATOM 748 C C . PHE A 1 97 ? 6.250 11.279 -15.638 1.00 92.56 97 PHE A C 1
ATOM 750 O O . PHE A 1 97 ? 5.665 12.304 -15.292 1.00 92.56 97 PHE A O 1
ATOM 757 N N . GLY A 1 98 ? 5.895 10.060 -15.246 1.00 94.12 98 GLY A N 1
ATOM 758 C CA . GLY A 1 98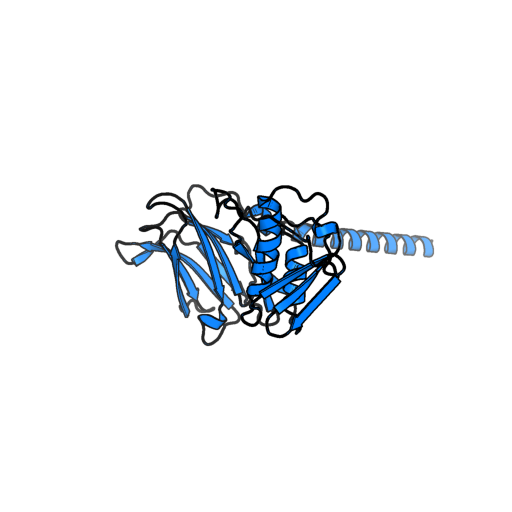 ? 4.809 9.777 -14.317 1.00 94.12 98 GLY A CA 1
ATOM 759 C C . GLY A 1 98 ? 5.287 8.991 -13.109 1.00 94.12 98 GLY A C 1
ATOM 760 O O . GLY A 1 98 ? 6.343 8.359 -13.128 1.00 94.12 98 GLY A O 1
ATOM 761 N N . TYR A 1 99 ? 4.491 9.029 -12.053 1.00 96.56 99 TYR A N 1
ATOM 762 C CA . TYR A 1 99 ? 4.676 8.194 -10.878 1.00 96.56 99 TYR A CA 1
ATOM 763 C C . TYR A 1 99 ? 3.966 6.859 -11.079 1.00 96.56 99 TYR A C 1
ATOM 765 O O . TYR A 1 99 ? 2.935 6.777 -11.747 1.00 96.56 99 TYR A O 1
ATOM 773 N N . PHE A 1 100 ? 4.525 5.801 -10.509 1.00 97.19 100 PHE A N 1
ATOM 774 C CA . PHE A 1 100 ? 3.935 4.468 -10.531 1.00 97.19 100 PHE A CA 1
ATOM 775 C C . PHE A 1 100 ? 3.886 3.895 -9.125 1.00 97.19 100 PHE A C 1
ATOM 777 O O . PHE A 1 100 ? 4.752 4.182 -8.302 1.00 97.19 100 PHE A O 1
ATOM 784 N N . HIS A 1 101 ? 2.885 3.061 -8.862 1.00 98.12 101 HIS A N 1
ATOM 785 C CA . HIS A 1 101 ? 2.704 2.364 -7.595 1.00 98.12 101 HIS A CA 1
ATOM 786 C C . HIS A 1 101 ? 2.119 0.980 -7.869 1.00 98.12 101 HIS A C 1
ATOM 788 O O . HIS A 1 101 ? 1.085 0.857 -8.524 1.00 98.12 101 HIS A O 1
ATOM 794 N N . GLN A 1 102 ? 2.802 -0.059 -7.397 1.00 98.25 102 GLN A N 1
ATOM 795 C CA . GLN A 1 102 ? 2.411 -1.447 -7.595 1.00 98.25 102 GLN A CA 1
ATOM 796 C C . GLN A 1 102 ? 2.602 -2.243 -6.303 1.00 98.25 102 GLN A C 1
ATOM 798 O O . GLN A 1 102 ? 3.723 -2.431 -5.831 1.00 98.25 102 GLN A O 1
ATOM 803 N N . GLU A 1 103 ? 1.512 -2.785 -5.762 1.00 98.50 103 GLU A N 1
ATOM 804 C CA . GLU A 1 103 ? 1.575 -3.803 -4.710 1.00 98.50 103 GLU A CA 1
ATOM 805 C C . GLU A 1 103 ? 2.033 -5.144 -5.298 1.00 98.50 103 GLU A C 1
ATOM 807 O O . GLU A 1 103 ? 1.456 -5.647 -6.265 1.00 98.50 103 GLU A O 1
ATOM 812 N N . VAL A 1 104 ? 3.039 -5.763 -4.690 1.00 98.44 104 VAL A N 1
ATOM 813 C CA . VAL A 1 104 ? 3.494 -7.113 -5.030 1.00 98.44 104 VAL A CA 1
ATOM 814 C C . VAL A 1 104 ? 3.133 -8.054 -3.890 1.00 98.44 104 VAL A C 1
ATOM 816 O O . VAL A 1 104 ? 3.439 -7.791 -2.729 1.00 98.44 104 VAL A O 1
ATOM 819 N N . ASP A 1 105 ? 2.496 -9.171 -4.231 1.00 97.88 105 ASP A N 1
ATOM 820 C CA . ASP A 1 105 ? 2.187 -10.268 -3.317 1.00 97.88 105 ASP A CA 1
ATOM 821 C C . ASP A 1 105 ? 2.799 -11.553 -3.875 1.00 97.88 105 ASP A C 1
ATOM 823 O O . ASP A 1 105 ? 2.262 -12.170 -4.801 1.00 97.88 105 ASP A O 1
ATOM 827 N N . LEU A 1 106 ? 3.951 -11.942 -3.321 1.00 98.06 106 LEU A N 1
ATOM 828 C CA . LEU A 1 106 ? 4.724 -13.085 -3.803 1.00 98.06 106 LEU A CA 1
ATOM 829 C C . LEU A 1 106 ? 3.924 -14.388 -3.719 1.00 98.06 106 LEU A C 1
ATOM 831 O O . LEU A 1 106 ? 4.093 -15.256 -4.571 1.00 98.06 106 LEU A O 1
ATOM 835 N N . ALA A 1 107 ? 3.024 -14.518 -2.740 1.00 96.25 107 ALA A N 1
ATOM 836 C CA . ALA A 1 107 ? 2.206 -15.716 -2.572 1.00 96.25 107 ALA A CA 1
ATOM 837 C C . ALA A 1 107 ? 1.133 -15.861 -3.662 1.00 96.25 107 ALA A C 1
ATOM 839 O O . ALA A 1 107 ? 0.670 -16.972 -3.919 1.00 96.25 107 ALA A O 1
ATOM 840 N N . LYS A 1 108 ? 0.739 -14.760 -4.316 1.00 96.88 108 LYS A N 1
ATOM 841 C CA . LYS A 1 108 ? -0.209 -14.790 -5.440 1.00 96.88 108 LYS A CA 1
ATOM 842 C C . LYS A 1 108 ? 0.456 -15.121 -6.768 1.00 96.88 108 LYS A C 1
ATOM 844 O O . LYS A 1 108 ? -0.185 -15.715 -7.629 1.00 96.88 108 LYS A O 1
ATOM 849 N N . ILE A 1 109 ? 1.713 -14.719 -6.943 1.00 97.56 109 ILE A N 1
ATOM 850 C CA . ILE A 1 109 ? 2.405 -14.819 -8.235 1.00 97.56 109 ILE A CA 1
ATOM 851 C C . ILE A 1 109 ? 3.389 -15.995 -8.305 1.00 97.56 109 ILE A C 1
ATOM 853 O O . ILE A 1 109 ? 3.713 -16.449 -9.400 1.00 97.56 109 ILE A O 1
ATOM 857 N N . LEU A 1 110 ? 3.834 -16.531 -7.161 1.00 97.38 110 LEU A N 1
ATOM 858 C CA . LEU A 1 110 ? 4.761 -17.662 -7.086 1.00 97.38 110 LEU A CA 1
ATOM 859 C C . LEU A 1 110 ? 4.123 -18.878 -6.406 1.00 97.38 110 LEU A C 1
ATOM 861 O O . LEU A 1 110 ? 3.461 -18.769 -5.379 1.00 97.38 110 LEU A O 1
ATOM 865 N N . LYS A 1 111 ? 4.420 -20.076 -6.927 1.00 94.81 111 LYS A N 1
ATOM 866 C CA . LYS A 1 111 ? 4.055 -21.350 -6.271 1.00 94.81 111 LYS A CA 1
ATOM 867 C C . LYS A 1 111 ? 4.884 -21.628 -5.017 1.00 94.81 111 LYS A C 1
ATOM 869 O O . LYS A 1 111 ? 4.423 -22.283 -4.089 1.00 94.81 111 LYS A O 1
ATOM 874 N N . THR A 1 112 ? 6.136 -21.186 -5.019 1.00 95.38 112 THR A N 1
ATOM 875 C CA . THR A 1 112 ? 7.079 -21.350 -3.914 1.00 95.38 112 THR A CA 1
ATOM 876 C C . THR A 1 112 ? 7.900 -20.080 -3.831 1.00 95.38 112 THR A C 1
ATOM 878 O O . THR A 1 112 ? 8.467 -19.650 -4.834 1.00 95.38 112 THR A O 1
ATOM 881 N N . ILE A 1 113 ? 7.934 -19.473 -2.648 1.00 96.44 113 ILE A N 1
ATOM 882 C CA . ILE A 1 113 ? 8.657 -18.228 -2.413 1.00 96.44 113 ILE A CA 1
ATOM 883 C C . ILE A 1 113 ? 10.086 -18.598 -1.991 1.00 96.44 113 ILE A C 1
ATOM 885 O O . ILE A 1 113 ? 10.253 -19.222 -0.939 1.00 96.44 113 ILE A O 1
ATOM 889 N N . PRO A 1 114 ? 11.122 -18.271 -2.781 1.00 96.31 114 PRO A N 1
ATOM 890 C CA . PRO A 1 114 ? 12.502 -18.496 -2.366 1.00 96.31 114 PRO A CA 1
ATOM 891 C C . PRO A 1 114 ? 12.891 -17.533 -1.233 1.00 96.31 114 PRO A C 1
ATOM 893 O O . PRO A 1 114 ? 12.270 -16.488 -1.035 1.00 96.31 114 PRO A O 1
ATOM 896 N N . GLN A 1 115 ? 13.932 -17.880 -0.473 1.00 96.38 115 GLN A N 1
ATOM 897 C CA . GLN A 1 115 ? 14.442 -17.009 0.594 1.00 96.38 115 GLN A CA 1
ATOM 898 C C . GLN A 1 115 ? 15.109 -15.744 0.038 1.00 96.38 115 GLN A C 1
ATOM 900 O O . GLN A 1 115 ? 15.113 -14.714 0.703 1.00 96.38 115 GLN A O 1
ATOM 905 N N . LYS A 1 116 ? 15.672 -15.818 -1.168 1.00 97.94 116 LYS A N 1
ATOM 906 C CA . LYS A 1 116 ? 16.279 -14.691 -1.869 1.00 97.94 116 LYS A CA 1
ATOM 907 C C . LYS A 1 116 ? 15.640 -14.524 -3.235 1.00 97.94 116 LYS A C 1
ATOM 909 O O . LYS A 1 116 ? 15.368 -15.523 -3.905 1.00 97.94 116 LYS A O 1
ATOM 914 N N . ILE A 1 117 ? 15.432 -13.275 -3.626 1.00 98.38 117 ILE A N 1
ATOM 915 C CA . ILE A 1 117 ? 14.933 -12.897 -4.942 1.00 98.38 117 ILE A CA 1
ATOM 916 C C . ILE A 1 117 ? 15.776 -11.773 -5.537 1.00 98.38 117 ILE A C 1
ATOM 918 O O . ILE A 1 117 ? 16.233 -10.883 -4.820 1.00 98.38 117 ILE A O 1
ATOM 922 N N . GLY A 1 118 ? 15.917 -11.789 -6.858 1.00 98.19 118 GLY A N 1
ATOM 923 C CA . GLY A 1 118 ? 16.232 -10.591 -7.627 1.00 98.19 118 GLY A CA 1
ATOM 924 C C . GLY A 1 118 ? 14.938 -9.870 -8.004 1.00 98.19 118 GLY A C 1
ATOM 925 O O . GLY A 1 118 ? 13.989 -10.525 -8.438 1.00 98.19 118 GLY A O 1
ATOM 926 N N . LEU A 1 119 ? 14.896 -8.549 -7.846 1.00 98.44 119 LEU A N 1
ATOM 927 C CA . LEU A 1 119 ? 13.843 -7.684 -8.380 1.00 98.44 119 LEU A CA 1
ATOM 928 C C . LEU A 1 119 ? 14.469 -6.732 -9.396 1.00 98.44 119 LEU A C 1
ATOM 930 O O . LEU A 1 119 ? 15.262 -5.876 -9.017 1.00 98.44 119 LEU A O 1
ATOM 934 N N . ASP A 1 120 ? 14.063 -6.842 -10.655 1.00 97.81 120 ASP A N 1
ATOM 935 C CA . ASP A 1 120 ? 14.361 -5.837 -11.674 1.00 97.81 120 ASP A CA 1
ATOM 936 C C . ASP A 1 120 ? 13.099 -5.015 -11.954 1.00 97.81 120 ASP A C 1
ATOM 938 O O . ASP A 1 120 ? 12.027 -5.589 -12.132 1.00 97.81 120 ASP A O 1
ATOM 942 N N . VAL A 1 121 ? 13.228 -3.692 -12.036 1.00 97.94 121 VAL A N 1
ATOM 943 C CA . VAL A 1 121 ? 12.203 -2.757 -12.523 1.00 97.94 121 VAL A CA 1
ATOM 944 C C . VAL A 1 121 ? 12.783 -2.057 -13.744 1.00 97.94 121 VAL A C 1
ATOM 946 O O . VAL A 1 121 ? 13.846 -1.446 -13.652 1.00 97.94 121 VAL A O 1
ATOM 949 N N . LEU A 1 122 ? 12.143 -2.211 -14.897 1.00 96.38 122 LEU A N 1
ATOM 950 C CA . LEU A 1 122 ? 12.755 -1.907 -16.186 1.00 96.38 122 LEU A CA 1
ATOM 951 C C . LEU A 1 122 ? 11.740 -1.523 -17.261 1.00 96.38 122 LEU A C 1
ATOM 953 O O . LEU A 1 122 ? 10.544 -1.790 -17.157 1.00 96.38 122 LEU A O 1
ATOM 957 N N . GLU A 1 123 ? 12.257 -0.974 -18.347 1.00 94.75 123 GLU A N 1
ATOM 958 C CA . GLU A 1 123 ? 11.565 -0.865 -19.623 1.00 94.75 123 GLU A CA 1
ATOM 959 C C . GLU A 1 123 ? 12.011 -2.004 -20.551 1.00 94.75 123 GLU A C 1
ATOM 961 O O . GLU A 1 123 ? 13.143 -2.483 -20.471 1.00 94.75 123 GLU A O 1
ATOM 966 N N . LEU A 1 124 ? 11.115 -2.447 -21.435 1.00 91.69 124 LEU A N 1
ATOM 967 C CA . LEU A 1 124 ? 11.467 -3.344 -22.532 1.00 91.69 124 LEU A CA 1
ATOM 968 C C . LEU A 1 124 ? 11.563 -2.530 -23.822 1.00 91.69 124 LEU A C 1
ATOM 970 O O . LEU A 1 124 ? 10.603 -1.873 -24.222 1.00 91.69 124 LEU A O 1
ATOM 974 N N . SER A 1 125 ? 12.713 -2.601 -24.488 1.00 89.00 125 SER A N 1
ATOM 975 C CA . SER A 1 125 ? 12.959 -1.933 -25.766 1.00 89.00 125 SER A CA 1
ATOM 976 C C . SER A 1 125 ? 11.943 -2.377 -26.822 1.00 89.00 125 SER A C 1
ATOM 978 O O . SER A 1 125 ? 11.877 -3.552 -27.185 1.00 89.00 125 SER A O 1
ATOM 980 N N . ALA A 1 126 ? 11.207 -1.429 -27.406 1.00 85.06 126 ALA A N 1
ATOM 981 C CA . ALA A 1 126 ? 10.275 -1.710 -28.503 1.00 85.06 126 ALA A CA 1
ATOM 982 C C . ALA A 1 126 ? 10.973 -2.245 -29.774 1.00 85.06 126 ALA A C 1
ATOM 984 O O . ALA A 1 126 ? 10.325 -2.807 -30.655 1.00 85.06 126 ALA A O 1
ATOM 985 N N . LYS A 1 127 ? 12.298 -2.069 -29.889 1.00 88.19 127 LYS A N 1
ATOM 986 C CA . LYS A 1 127 ? 13.082 -2.486 -31.058 1.00 88.19 127 LYS A CA 1
ATOM 987 C C . LYS A 1 127 ? 13.392 -3.983 -31.056 1.00 88.19 127 LYS A C 1
ATOM 989 O O . LYS A 1 127 ? 13.370 -4.608 -32.112 1.00 88.19 127 LYS A O 1
ATOM 994 N N . ASP A 1 128 ? 13.758 -4.523 -29.898 1.00 91.31 128 ASP A N 1
ATOM 995 C CA . ASP A 1 128 ? 14.343 -5.866 -29.773 1.00 91.31 128 ASP A CA 1
ATOM 996 C C . ASP A 1 128 ? 13.967 -6.608 -28.481 1.00 91.31 128 ASP A C 1
ATOM 998 O O . ASP A 1 128 ? 14.411 -7.736 -28.275 1.00 91.31 128 ASP A O 1
ATOM 1002 N N . GLY A 1 129 ? 13.144 -6.007 -27.619 1.00 88.69 129 GLY A N 1
ATOM 1003 C CA . GLY A 1 129 ? 12.720 -6.584 -26.345 1.00 88.69 129 GLY A CA 1
ATOM 1004 C C . GLY A 1 129 ? 13.817 -6.643 -25.282 1.00 88.69 129 GLY A C 1
ATOM 1005 O O . GLY A 1 129 ? 13.624 -7.311 -24.268 1.00 88.69 129 GLY A O 1
ATOM 1006 N N . SER A 1 130 ? 14.964 -5.990 -25.499 1.00 92.62 130 SER A N 1
ATOM 1007 C CA . SER A 1 130 ? 16.039 -5.930 -24.507 1.00 92.62 130 SER A CA 1
ATOM 1008 C C . SER A 1 130 ? 15.646 -5.103 -23.279 1.00 92.62 130 SER A C 1
ATOM 1010 O O . SER A 1 130 ? 14.840 -4.175 -23.366 1.00 92.62 130 SER A O 1
ATOM 1012 N N . ASP A 1 131 ? 16.227 -5.448 -22.129 1.00 94.12 131 ASP A N 1
ATOM 1013 C CA . ASP A 1 131 ? 16.062 -4.693 -20.889 1.00 94.12 131 ASP A CA 1
ATOM 1014 C C . ASP A 1 131 ? 16.725 -3.304 -21.022 1.00 94.12 131 ASP A C 1
ATOM 1016 O O . ASP A 1 131 ? 17.936 -3.208 -21.245 1.00 94.12 131 ASP A O 1
ATOM 1020 N N . THR A 1 132 ? 15.966 -2.226 -20.823 1.00 92.19 132 THR A N 1
ATOM 1021 C CA . THR A 1 132 ? 16.460 -0.839 -20.788 1.00 92.19 132 THR A CA 1
ATOM 1022 C C . THR A 1 132 ? 16.031 -0.135 -19.503 1.00 92.19 132 THR A C 1
ATOM 1024 O O . THR A 1 132 ? 15.102 -0.568 -18.823 1.00 92.19 132 THR A O 1
ATOM 1027 N N . ASN A 1 133 ? 16.732 0.948 -19.140 1.00 92.12 133 ASN A N 1
ATOM 1028 C CA . ASN A 1 133 ? 16.374 1.810 -18.002 1.00 92.12 133 ASN A CA 1
ATOM 1029 C C . ASN A 1 133 ? 16.127 1.028 -16.697 1.00 92.12 133 ASN A C 1
ATOM 1031 O O . ASN A 1 133 ? 15.166 1.256 -15.974 1.00 92.12 133 ASN A O 1
ATOM 1035 N N . LYS A 1 134 ? 16.986 0.044 -16.425 1.00 93.62 134 LYS A N 1
ATOM 1036 C CA . LYS A 1 134 ? 16.765 -0.958 -15.384 1.00 93.62 134 LYS A CA 1
ATOM 1037 C C . LYS A 1 134 ? 17.299 -0.525 -14.018 1.00 93.62 134 LYS A C 1
ATOM 1039 O O . LYS A 1 134 ? 18.454 -0.126 -13.900 1.00 93.62 134 LYS A O 1
ATOM 1044 N N . THR A 1 135 ? 16.485 -0.720 -12.983 1.00 94.88 135 THR A N 1
ATOM 1045 C CA . THR A 1 135 ? 16.878 -0.688 -11.568 1.00 94.88 135 THR A CA 1
ATOM 1046 C C . THR A 1 135 ? 16.752 -2.092 -10.976 1.00 94.88 135 THR A C 1
ATOM 1048 O O . THR A 1 135 ? 15.712 -2.727 -11.132 1.00 94.88 135 THR A O 1
ATOM 1051 N N . SER A 1 136 ? 17.793 -2.569 -10.294 1.00 95.25 136 SER A N 1
ATOM 1052 C CA . SER A 1 136 ? 17.881 -3.940 -9.772 1.00 95.25 136 SER A CA 1
ATOM 1053 C C . SER A 1 136 ? 18.089 -3.964 -8.260 1.00 95.25 136 SER A C 1
ATOM 1055 O O . SER A 1 136 ? 18.834 -3.147 -7.721 1.00 95.25 136 SER A O 1
ATOM 1057 N N . PHE A 1 137 ? 17.486 -4.945 -7.593 1.00 97.06 137 PHE A N 1
ATOM 1058 C CA . PHE A 1 137 ? 17.630 -5.205 -6.165 1.00 97.06 137 PHE A CA 1
ATOM 1059 C C . PHE A 1 137 ? 17.900 -6.689 -5.912 1.00 97.06 137 PHE A C 1
ATOM 1061 O O . PHE A 1 137 ? 17.256 -7.554 -6.508 1.00 97.06 137 PHE A O 1
ATOM 1068 N N . GLU A 1 138 ? 18.788 -6.977 -4.964 1.00 97.25 138 GLU A N 1
ATOM 10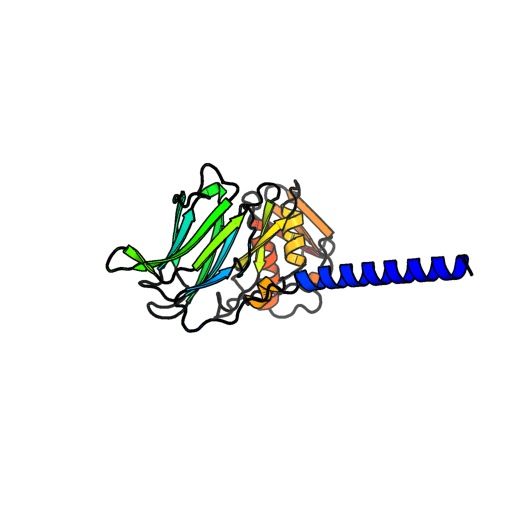69 C CA . GLU A 1 138 ? 18.951 -8.305 -4.370 1.00 97.25 138 GLU A CA 1
ATOM 1070 C C . GLU A 1 138 ? 18.303 -8.302 -2.984 1.00 97.25 138 GLU A C 1
ATOM 1072 O O . GLU A 1 138 ? 18.742 -7.588 -2.080 1.00 97.25 138 GLU A O 1
ATOM 1077 N N . LEU A 1 139 ? 17.226 -9.071 -2.818 1.00 98.00 139 LEU A N 1
ATOM 1078 C CA . LEU A 1 139 ? 16.369 -9.001 -1.639 1.00 98.00 139 LEU A CA 1
ATOM 1079 C C . LEU A 1 139 ? 16.275 -10.354 -0.936 1.00 98.00 139 LEU A C 1
ATOM 1081 O O . LEU A 1 139 ? 16.029 -11.390 -1.554 1.00 98.00 139 LEU A O 1
ATOM 1085 N N . VAL A 1 140 ? 16.390 -10.331 0.388 1.00 98.25 140 VAL A N 1
ATOM 1086 C CA . VAL A 1 140 ? 16.028 -11.445 1.264 1.00 98.25 140 VAL A CA 1
ATOM 1087 C C . VAL A 1 140 ? 14.554 -11.312 1.636 1.00 98.25 140 VAL A C 1
ATOM 1089 O O . VAL A 1 140 ? 14.118 -10.274 2.132 1.00 98.25 140 VAL A O 1
ATOM 1092 N N . VAL A 1 141 ? 13.777 -12.368 1.415 1.00 98.06 141 VAL A N 1
ATOM 1093 C CA . VAL A 1 141 ? 12.361 -12.422 1.782 1.00 98.06 141 VAL A CA 1
ATOM 1094 C C . VAL A 1 141 ? 12.232 -12.950 3.207 1.00 98.06 141 VAL A C 1
ATOM 1096 O O . VAL A 1 141 ? 12.529 -14.116 3.482 1.00 98.06 141 VAL A O 1
ATOM 1099 N N . ASP A 1 142 ? 11.748 -12.112 4.118 1.00 96.88 142 ASP A N 1
ATOM 1100 C CA . ASP A 1 142 ? 11.415 -12.528 5.474 1.00 96.88 142 ASP A CA 1
ATOM 1101 C C . ASP A 1 142 ? 10.071 -13.272 5.494 1.00 96.88 142 ASP A C 1
ATOM 1103 O O . ASP A 1 142 ? 8.987 -12.692 5.482 1.00 96.88 142 ASP A O 1
ATOM 1107 N N . GLN A 1 143 ? 10.158 -14.601 5.519 1.00 92.88 143 GLN A N 1
ATOM 1108 C CA . GLN A 1 143 ? 9.005 -15.506 5.596 1.00 92.88 143 GLN A CA 1
ATOM 1109 C C . GLN A 1 143 ? 8.606 -15.839 7.049 1.00 92.88 143 GLN A C 1
ATOM 1111 O O . GLN A 1 143 ? 7.629 -16.559 7.302 1.00 92.88 143 GLN A O 1
ATOM 1116 N N . ASN A 1 144 ? 9.367 -15.342 8.028 1.00 94.44 144 ASN A N 1
ATOM 1117 C CA . ASN A 1 144 ? 9.120 -15.560 9.452 1.00 94.44 144 ASN A CA 1
ATOM 1118 C C . ASN A 1 144 ? 8.273 -14.452 10.082 1.00 94.44 144 ASN A C 1
ATOM 1120 O O . ASN A 1 144 ? 7.763 -14.635 11.188 1.00 94.44 144 ASN A O 1
ATOM 1124 N N . SER A 1 145 ? 8.043 -13.368 9.354 1.00 94.88 145 SER A N 1
ATOM 1125 C CA . SER A 1 145 ? 7.152 -12.270 9.702 1.00 94.88 145 SER A CA 1
ATOM 1126 C C . SER A 1 145 ? 5.860 -12.304 8.879 1.00 94.88 145 SER A C 1
ATOM 1128 O O . SER A 1 145 ? 5.529 -13.277 8.198 1.00 94.88 145 SER A O 1
ATOM 1130 N N . THR A 1 146 ? 5.051 -11.266 9.030 1.00 94.69 146 THR A N 1
ATOM 1131 C CA . THR A 1 146 ? 3.865 -10.982 8.229 1.00 94.69 146 THR A CA 1
ATOM 1132 C C . THR A 1 146 ? 4.017 -9.575 7.673 1.00 94.69 146 THR A C 1
ATOM 1134 O O . THR A 1 146 ? 4.413 -8.675 8.407 1.00 94.69 146 THR A O 1
ATOM 1137 N N . THR A 1 147 ? 3.686 -9.365 6.400 1.00 97.50 147 THR A N 1
ATOM 1138 C CA . THR A 1 147 ? 3.545 -8.004 5.875 1.00 97.50 147 THR A CA 1
ATOM 1139 C C . THR A 1 147 ? 2.101 -7.546 6.001 1.00 97.50 147 THR A C 1
ATOM 1141 O O . THR A 1 147 ? 1.186 -8.222 5.522 1.00 97.50 147 THR A O 1
ATOM 1144 N N . VAL A 1 148 ? 1.914 -6.354 6.560 1.00 98.00 148 VAL A N 1
ATOM 1145 C CA . VAL A 1 148 ? 0.674 -5.580 6.456 1.00 98.00 148 VAL A CA 1
ATOM 1146 C C . VAL A 1 148 ? 0.935 -4.326 5.629 1.00 98.00 148 VAL A C 1
ATOM 1148 O O . VAL A 1 148 ? 2.027 -3.760 5.679 1.00 98.00 148 VAL A O 1
ATOM 1151 N N . PHE A 1 149 ? -0.051 -3.899 4.850 1.00 98.62 149 PHE A N 1
ATOM 1152 C CA . PHE A 1 149 ? -0.022 -2.582 4.226 1.00 98.62 149 PHE A CA 1
ATOM 1153 C C . PHE A 1 149 ? -0.654 -1.557 5.155 1.00 98.62 149 PHE A C 1
ATOM 1155 O O . PHE A 1 149 ? -1.660 -1.844 5.800 1.00 98.62 149 PHE A O 1
ATOM 1162 N N . VAL A 1 150 ? -0.079 -0.364 5.208 1.00 98.62 150 VAL A N 1
ATOM 1163 C CA . VAL A 1 150 ? -0.751 0.820 5.749 1.00 98.62 150 VAL A CA 1
ATOM 1164 C C . VAL A 1 150 ? -0.970 1.776 4.591 1.00 98.62 150 VAL A C 1
ATOM 1166 O O . VAL A 1 150 ? -0.092 1.932 3.744 1.00 98.62 150 VAL A O 1
ATOM 1169 N N . TYR A 1 151 ? -2.161 2.354 4.505 1.00 98.62 151 TYR A N 1
ATOM 1170 C CA . TYR A 1 151 ? -2.522 3.233 3.399 1.00 98.62 151 TYR A CA 1
ATOM 1171 C C . TYR A 1 151 ? -2.362 4.680 3.841 1.00 98.62 151 TYR A C 1
ATOM 1173 O O . TYR A 1 151 ? -2.949 5.083 4.841 1.00 98.62 151 TYR A O 1
ATOM 1181 N N . LEU A 1 152 ? -1.550 5.429 3.101 1.00 98.56 152 LEU A N 1
ATOM 1182 C CA . LEU A 1 152 ? -1.154 6.808 3.382 1.00 98.56 152 LEU A CA 1
ATOM 1183 C C . LEU A 1 152 ? -1.496 7.708 2.187 1.00 98.56 152 LEU A C 1
ATOM 1185 O O . LEU A 1 152 ? -1.867 7.229 1.115 1.00 98.56 152 LEU A O 1
ATOM 1189 N N . ILE A 1 153 ? -1.388 9.018 2.365 1.00 97.81 153 ILE A N 1
ATOM 1190 C CA . ILE A 1 153 ? -1.601 10.005 1.302 1.00 97.81 153 ILE A CA 1
ATOM 1191 C C . ILE A 1 153 ? -0.292 10.179 0.536 1.00 97.81 153 ILE A C 1
ATOM 1193 O O . ILE A 1 153 ? 0.775 10.112 1.141 1.00 97.81 153 ILE A O 1
ATOM 1197 N N . ASN A 1 154 ? -0.368 10.391 -0.777 1.00 97.31 154 ASN A N 1
ATOM 1198 C CA . ASN A 1 154 ? 0.789 10.710 -1.606 1.00 97.31 154 ASN A CA 1
ATOM 1199 C C . ASN A 1 154 ? 0.379 11.682 -2.723 1.00 97.31 154 ASN A C 1
ATOM 1201 O O . ASN A 1 154 ? -0.333 11.302 -3.657 1.00 97.31 154 ASN A O 1
ATOM 1205 N N . ASP A 1 155 ? 0.855 12.924 -2.638 1.00 92.25 155 ASP A N 1
ATOM 1206 C CA . ASP A 1 155 ? 0.464 14.007 -3.554 1.00 92.25 155 ASP A CA 1
ATOM 1207 C C . ASP A 1 155 ? 1.047 13.838 -4.963 1.00 92.25 155 ASP A C 1
ATOM 1209 O O . ASP A 1 155 ? 0.578 14.452 -5.917 1.00 92.25 155 ASP A O 1
ATOM 1213 N N . LYS A 1 156 ? 2.078 13.001 -5.130 1.00 94.62 156 LYS A N 1
ATOM 1214 C CA . LYS A 1 156 ? 2.645 12.698 -6.451 1.00 94.62 156 LYS A CA 1
ATOM 1215 C C . LYS A 1 156 ? 1.785 11.711 -7.229 1.00 94.62 156 LYS A C 1
ATOM 1217 O O . LYS A 1 156 ? 1.694 11.793 -8.455 1.00 94.62 156 LYS A O 1
ATOM 1222 N N . LEU A 1 157 ? 1.151 10.784 -6.516 1.00 94.81 157 LEU A N 1
ATOM 1223 C CA . LEU A 1 157 ? 0.217 9.825 -7.093 1.00 94.81 157 LEU A CA 1
ATOM 1224 C C . LEU A 1 157 ? -1.189 10.420 -7.268 1.00 94.81 157 LEU A C 1
ATOM 1226 O O . LEU A 1 157 ? -1.907 9.995 -8.172 1.00 94.81 157 LEU A O 1
ATOM 1230 N N . ASP A 1 158 ? -1.574 11.408 -6.452 1.00 92.75 158 ASP A N 1
ATOM 1231 C CA . ASP A 1 158 ? -2.846 12.137 -6.560 1.00 92.75 158 ASP A CA 1
ATOM 1232 C C . ASP A 1 158 ? -2.657 13.671 -6.606 1.00 92.75 158 ASP A C 1
ATOM 1234 O O . ASP A 1 158 ? -3.029 14.365 -5.660 1.00 92.75 158 ASP A O 1
ATOM 1238 N N . PRO A 1 159 ? -2.100 14.228 -7.700 1.00 88.12 159 PRO A N 1
ATOM 1239 C CA . PRO A 1 159 ? -1.766 15.656 -7.788 1.00 88.12 159 PRO A CA 1
ATOM 1240 C C . PRO A 1 159 ? -2.982 16.593 -7.757 1.00 88.12 159 PRO A C 1
ATOM 1242 O O . PRO A 1 159 ? -2.838 17.778 -7.468 1.00 88.12 159 PRO A O 1
ATOM 1245 N N . GLU A 1 160 ? -4.179 16.079 -8.045 1.00 88.31 160 GLU A N 1
ATOM 1246 C CA . GLU A 1 160 ? -5.436 16.832 -7.956 1.00 88.31 160 GLU A CA 1
ATOM 1247 C C . GLU A 1 160 ? -5.979 16.918 -6.521 1.00 88.31 160 GLU A C 1
ATOM 1249 O O . GLU A 1 160 ? -6.930 17.657 -6.278 1.00 88.31 160 GLU A O 1
ATOM 1254 N N . VAL A 1 161 ? -5.375 16.182 -5.575 1.00 83.50 161 VAL A N 1
ATOM 1255 C CA . VAL A 1 161 ? -5.770 16.107 -4.160 1.00 83.50 161 VAL A CA 1
ATOM 1256 C C . VAL A 1 161 ? -7.270 15.841 -4.027 1.00 83.50 161 VAL A C 1
ATOM 1258 O O . VAL A 1 161 ? -8.043 16.635 -3.494 1.00 83.50 161 VAL A O 1
ATOM 1261 N N . THR A 1 162 ? -7.696 14.683 -4.528 1.00 86.50 162 THR A N 1
ATOM 1262 C CA . THR A 1 162 ? -9.114 14.302 -4.607 1.00 86.50 162 THR A CA 1
ATOM 1263 C C . THR A 1 162 ? -9.750 14.014 -3.249 1.00 86.50 162 THR A C 1
ATOM 1265 O O . THR A 1 162 ? -10.960 13.846 -3.173 1.00 86.50 162 THR A O 1
ATOM 1268 N N . CYS A 1 163 ? -8.956 13.923 -2.175 1.00 88.69 163 CYS A N 1
ATOM 1269 C CA . CYS A 1 163 ? -9.385 13.508 -0.829 1.00 88.69 163 CYS A CA 1
ATOM 1270 C C . CYS A 1 163 ? -9.884 12.050 -0.736 1.00 88.69 163 CYS A C 1
ATOM 1272 O O . CYS A 1 163 ? -10.262 11.580 0.339 1.00 88.69 163 CYS A O 1
ATOM 1274 N N . GLU A 1 164 ? -9.859 11.308 -1.847 1.00 87.88 164 GLU A N 1
ATOM 1275 C CA . GLU A 1 164 ? -10.469 9.981 -1.965 1.00 87.88 164 GLU A CA 1
ATOM 1276 C C . GLU A 1 164 ? -9.451 8.845 -2.087 1.00 87.88 164 GLU A C 1
ATOM 1278 O O . GLU A 1 164 ? -9.798 7.682 -1.847 1.00 87.88 164 GLU A O 1
ATOM 1283 N N . LYS A 1 165 ? -8.204 9.167 -2.448 1.00 94.06 165 LYS A N 1
ATOM 1284 C CA . LYS A 1 165 ? -7.157 8.183 -2.729 1.00 94.06 165 LYS A CA 1
ATOM 1285 C C . LYS A 1 165 ? -6.148 8.079 -1.595 1.00 94.06 165 LYS A C 1
ATOM 1287 O O . LYS A 1 165 ? -5.712 9.066 -1.012 1.00 94.06 165 LYS A O 1
ATOM 1292 N N . THR A 1 166 ? -5.744 6.847 -1.328 1.00 97.38 166 THR A N 1
ATOM 1293 C CA . THR A 1 166 ? -4.657 6.497 -0.415 1.00 97.38 166 THR A CA 1
ATOM 1294 C C . THR A 1 166 ? -3.868 5.356 -1.031 1.00 97.38 166 THR A C 1
ATOM 1296 O O . THR A 1 166 ? -4.447 4.502 -1.703 1.00 97.38 166 THR A O 1
ATOM 1299 N N . TYR A 1 167 ? -2.574 5.300 -0.760 1.00 98.38 167 TYR A N 1
ATOM 1300 C CA . TYR A 1 167 ? -1.637 4.383 -1.391 1.00 98.38 167 TYR A CA 1
ATOM 1301 C C . TYR A 1 167 ? -0.913 3.569 -0.326 1.00 98.38 167 TYR A C 1
ATOM 1303 O O . TYR A 1 167 ? -0.558 4.087 0.734 1.00 98.38 167 TYR A O 1
ATOM 1311 N N . SER A 1 168 ? -0.725 2.278 -0.584 1.00 98.56 168 SER A N 1
ATOM 1312 C CA . SER A 1 168 ? -0.117 1.373 0.387 1.00 98.56 168 SER A CA 1
ATOM 1313 C C . SER A 1 168 ? 1.380 1.623 0.536 1.00 98.56 168 SER A C 1
ATOM 1315 O O . SER A 1 168 ? 2.086 1.793 -0.460 1.00 98.56 168 SER A O 1
ATOM 1317 N N . VAL A 1 169 ? 1.882 1.469 1.754 1.00 98.50 169 VAL A N 1
ATOM 1318 C CA . VAL A 1 169 ? 3.290 1.198 2.056 1.00 98.50 169 VAL A CA 1
ATOM 1319 C C . VAL A 1 169 ? 3.381 -0.051 2.935 1.00 98.50 169 VAL A C 1
ATOM 1321 O O . VAL A 1 169 ? 2.460 -0.373 3.689 1.00 98.50 169 VAL A O 1
ATOM 1324 N N . ALA A 1 170 ? 4.468 -0.810 2.802 1.00 98.19 170 ALA A N 1
ATOM 1325 C CA . ALA A 1 170 ? 4.625 -2.094 3.479 1.00 98.19 170 ALA A CA 1
ATOM 1326 C C . ALA A 1 170 ? 5.184 -1.938 4.899 1.00 98.19 170 ALA A C 1
ATOM 1328 O O . ALA A 1 170 ? 6.081 -1.133 5.151 1.00 98.19 170 ALA A O 1
ATOM 1329 N N . ARG A 1 171 ? 4.680 -2.758 5.824 1.00 97.69 171 ARG A N 1
ATOM 133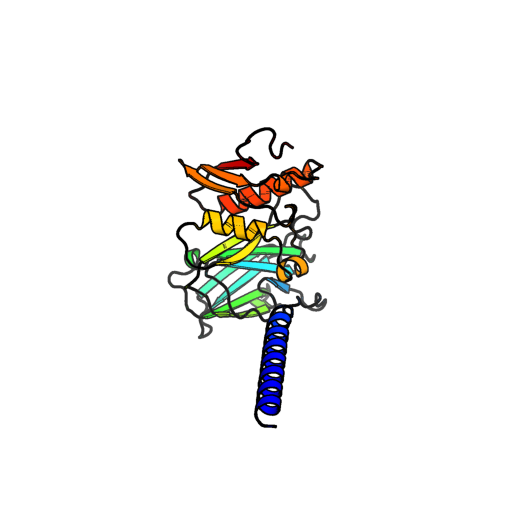0 C CA . ARG A 1 171 ? 5.195 -2.909 7.188 1.00 97.69 171 ARG A CA 1
ATOM 1331 C C . ARG A 1 171 ? 5.440 -4.380 7.470 1.00 97.69 171 ARG A C 1
ATOM 1333 O O . ARG A 1 171 ? 4.526 -5.196 7.357 1.00 97.69 171 ARG A O 1
ATOM 1340 N N . ILE A 1 172 ? 6.673 -4.710 7.840 1.00 96.69 172 ILE A N 1
ATOM 1341 C CA . ILE A 1 172 ? 7.041 -6.049 8.295 1.00 96.69 172 ILE A CA 1
ATOM 1342 C C . ILE A 1 172 ? 6.767 -6.119 9.795 1.00 96.69 172 ILE A C 1
ATOM 1344 O O . ILE A 1 172 ? 7.370 -5.386 10.576 1.00 96.69 172 ILE A O 1
ATOM 1348 N N . VAL A 1 173 ? 5.857 -7.001 10.194 1.00 96.94 173 VAL A N 1
ATOM 1349 C CA . VAL A 1 173 ? 5.438 -7.179 11.587 1.00 96.94 173 VAL A CA 1
ATOM 1350 C C . VAL A 1 173 ? 5.608 -8.630 12.019 1.00 96.94 173 VAL A C 1
ATOM 1352 O O . VAL A 1 173 ? 5.567 -9.554 11.207 1.00 96.94 173 VAL A O 1
ATOM 1355 N N . SER A 1 174 ? 5.799 -8.866 13.315 1.00 96.44 174 SER A N 1
ATOM 1356 C CA . SER A 1 174 ? 5.857 -10.232 13.842 1.00 96.44 174 SER A CA 1
ATOM 1357 C C . SER A 1 174 ? 4.565 -10.998 13.537 1.00 96.44 174 SER A C 1
ATOM 1359 O O . SER A 1 174 ? 3.474 -10.424 13.542 1.00 96.44 174 SER A O 1
ATOM 1361 N N . LYS A 1 175 ? 4.677 -12.313 13.307 1.00 94.44 175 LYS A N 1
ATOM 1362 C CA . LYS A 1 175 ? 3.507 -13.182 13.122 1.00 94.44 175 LYS A CA 1
ATOM 1363 C C . LYS A 1 175 ? 2.552 -13.044 14.306 1.00 94.44 175 LYS A C 1
ATOM 1365 O O . LYS A 1 175 ? 2.958 -13.125 15.463 1.00 94.44 175 LYS A O 1
ATOM 1370 N N . THR A 1 176 ? 1.276 -12.855 13.999 1.00 94.06 176 THR A N 1
ATOM 1371 C CA . THR A 1 176 ? 0.220 -12.650 14.990 1.00 94.06 176 THR A CA 1
ATOM 1372 C C . THR A 1 176 ? -1.106 -13.170 14.455 1.00 94.06 176 THR A C 1
ATOM 1374 O O . THR A 1 176 ? -1.330 -13.199 13.247 1.00 94.06 176 THR A O 1
ATOM 1377 N N . THR A 1 177 ? -2.007 -13.562 15.350 1.00 92.62 177 THR A N 1
ATOM 1378 C CA . THR A 1 177 ? -3.408 -13.839 15.003 1.00 92.62 177 THR A CA 1
ATOM 1379 C C . THR A 1 177 ? -4.244 -12.557 14.946 1.00 92.62 177 THR A C 1
ATOM 1381 O O . THR A 1 177 ? -5.280 -12.528 14.289 1.00 92.62 177 THR A O 1
ATOM 1384 N N . ALA A 1 178 ? -3.782 -11.469 15.571 1.00 95.00 178 ALA A N 1
ATOM 1385 C CA . ALA A 1 178 ? -4.458 -10.173 15.617 1.00 95.00 178 ALA A CA 1
ATOM 1386 C C . ALA A 1 178 ? -3.985 -9.230 14.491 1.00 95.00 178 ALA A C 1
ATOM 1388 O O . ALA A 1 178 ? -3.638 -8.076 14.740 1.00 95.00 178 ALA A O 1
ATOM 1389 N N . VAL A 1 179 ? -3.943 -9.721 13.246 1.00 96.38 179 VAL A N 1
ATOM 1390 C CA . VAL A 1 179 ? -3.313 -9.009 12.114 1.00 96.38 179 VAL A CA 1
ATOM 1391 C C . VAL A 1 179 ? -3.988 -7.663 11.819 1.00 96.38 179 VAL A C 1
ATOM 1393 O O . VAL A 1 179 ? -3.291 -6.683 11.576 1.00 96.38 179 VAL A O 1
ATOM 1396 N N . LEU A 1 180 ? -5.323 -7.579 11.923 1.00 97.88 180 LEU A N 1
ATOM 1397 C CA . LEU A 1 180 ? -6.053 -6.313 11.766 1.00 97.88 180 LEU A CA 1
ATOM 1398 C C . LEU A 1 180 ? -5.612 -5.269 12.798 1.00 97.88 180 LEU A C 1
ATOM 1400 O O . LEU A 1 180 ? -5.332 -4.130 12.437 1.00 97.88 180 LEU A O 1
ATOM 1404 N N . LYS A 1 181 ? -5.535 -5.661 14.076 1.00 98.25 181 LYS A N 1
ATOM 1405 C CA . LYS A 1 181 ? -5.120 -4.763 15.157 1.00 98.25 181 LYS A CA 1
ATOM 1406 C C . LYS A 1 181 ? -3.727 -4.207 14.888 1.00 98.25 181 LYS A C 1
ATOM 1408 O O . LYS A 1 181 ? -3.545 -2.997 14.925 1.00 98.25 181 LYS A O 1
ATOM 1413 N N . VAL A 1 182 ? -2.784 -5.086 14.550 1.00 98.25 182 VAL A N 1
ATOM 1414 C CA . VAL A 1 182 ? -1.407 -4.684 14.251 1.00 98.25 182 VAL A CA 1
ATOM 1415 C C . VAL A 1 182 ? -1.342 -3.774 13.022 1.00 98.25 182 VAL A C 1
ATOM 1417 O O . VAL A 1 182 ? -0.646 -2.771 13.068 1.00 98.25 182 VAL A O 1
ATOM 1420 N N . ALA A 1 183 ? -2.099 -4.048 11.954 1.00 98.56 183 ALA A N 1
ATOM 1421 C CA . ALA A 1 183 ? -2.136 -3.173 10.779 1.00 98.56 183 ALA A CA 1
ATOM 1422 C C . ALA A 1 183 ? -2.613 -1.750 11.116 1.00 98.56 183 ALA A C 1
ATOM 1424 O O . ALA A 1 183 ? -2.015 -0.776 10.664 1.00 98.56 183 ALA A O 1
ATOM 1425 N N . ILE A 1 184 ? -3.655 -1.620 11.943 1.00 98.75 184 ILE A N 1
ATOM 1426 C CA . ILE A 1 184 ? -4.150 -0.311 12.385 1.00 98.75 184 ILE A CA 1
ATOM 1427 C C . ILE A 1 184 ? -3.152 0.365 13.329 1.00 98.75 184 ILE A C 1
ATOM 1429 O O . ILE A 1 184 ? -2.893 1.552 13.178 1.00 98.75 184 ILE A O 1
ATOM 1433 N N . GLU A 1 185 ? -2.539 -0.363 14.261 1.00 98.62 185 GLU A N 1
ATOM 1434 C CA . GLU A 1 185 ? -1.496 0.196 15.130 1.00 98.62 185 GLU A CA 1
ATOM 1435 C C . GLU A 1 185 ? -0.278 0.688 14.332 1.00 98.62 185 GLU A C 1
ATOM 1437 O O . GLU A 1 185 ? 0.252 1.754 14.641 1.00 98.62 185 GLU A O 1
ATOM 1442 N N . GLU A 1 186 ? 0.140 -0.026 13.282 1.00 98.62 186 GLU A N 1
ATOM 1443 C CA . GLU A 1 186 ? 1.193 0.438 12.372 1.00 98.62 186 GLU A CA 1
ATOM 1444 C C . GLU A 1 186 ? 0.765 1.678 11.571 1.00 98.62 186 GLU A C 1
ATOM 1446 O O . GLU A 1 186 ? 1.586 2.568 11.362 1.00 98.62 186 GLU A O 1
ATOM 1451 N N . LEU A 1 187 ? -0.507 1.788 11.164 1.00 98.81 187 LEU A N 1
ATOM 1452 C CA . LEU A 1 187 ? -1.030 3.002 10.524 1.00 98.81 187 LEU A CA 1
ATOM 1453 C C . LEU A 1 187 ? -0.968 4.204 11.480 1.00 98.81 187 LEU A C 1
ATOM 1455 O O . LEU A 1 187 ? -0.567 5.293 11.074 1.00 98.81 187 LEU A O 1
ATOM 1459 N N . LEU A 1 188 ? -1.336 4.012 12.751 1.00 98.62 188 LEU A N 1
ATOM 1460 C CA . LEU A 1 188 ? -1.330 5.069 13.770 1.00 98.62 188 LEU A CA 1
ATOM 1461 C C . LEU A 1 188 ? 0.080 5.552 14.143 1.00 98.62 188 LEU A C 1
ATOM 1463 O O . LEU A 1 188 ? 0.224 6.652 14.678 1.00 98.62 188 LEU A O 1
ATOM 1467 N N . ARG A 1 189 ? 1.127 4.768 13.846 1.00 98.00 189 ARG A N 1
ATOM 1468 C CA . ARG A 1 189 ? 2.517 5.246 13.939 1.00 98.00 189 ARG A CA 1
ATOM 1469 C C . ARG A 1 189 ? 2.843 6.309 12.889 1.00 98.00 189 ARG A C 1
ATOM 1471 O O . ARG A 1 189 ? 3.779 7.071 13.102 1.00 98.00 189 ARG A O 1
ATOM 1478 N N . GLY A 1 190 ? 2.063 6.383 11.810 1.00 96.88 190 GLY A N 1
ATOM 1479 C CA . GLY A 1 190 ? 2.220 7.353 10.732 1.00 96.88 190 GLY A CA 1
ATOM 1480 C C . GLY A 1 190 ? 3.214 6.926 9.649 1.00 96.88 190 GLY A C 1
ATOM 1481 O O . GLY A 1 190 ? 3.598 5.756 9.525 1.00 96.88 190 GLY A O 1
ATOM 1482 N N . ALA A 1 191 ? 3.600 7.905 8.832 1.00 97.12 191 ALA A N 1
ATOM 1483 C CA . ALA A 1 191 ? 4.667 7.759 7.852 1.00 97.12 191 ALA A CA 1
ATOM 1484 C C . ALA A 1 191 ? 6.016 7.619 8.581 1.00 97.12 191 ALA A C 1
ATOM 1486 O O . ALA A 1 191 ? 6.292 8.329 9.545 1.00 97.12 191 ALA A O 1
ATOM 1487 N N . SER A 1 192 ? 6.843 6.669 8.156 1.00 95.75 192 SER A N 1
ATOM 1488 C CA . SER A 1 192 ? 8.244 6.587 8.569 1.00 95.75 192 SER A CA 1
ATOM 1489 C C . SER A 1 192 ? 9.083 7.586 7.773 1.00 95.75 192 SER A C 1
ATOM 1491 O O . SER A 1 192 ? 8.653 8.057 6.725 1.00 95.75 192 SER A O 1
ATOM 1493 N N . ASN A 1 193 ? 10.327 7.828 8.192 1.00 95.06 193 ASN A N 1
ATOM 1494 C CA . ASN A 1 193 ? 11.253 8.700 7.455 1.00 95.06 193 ASN A CA 1
ATOM 1495 C C . ASN A 1 193 ? 11.443 8.275 5.983 1.00 95.06 193 ASN A C 1
ATOM 1497 O O . ASN A 1 193 ? 11.661 9.120 5.118 1.00 95.06 193 ASN A O 1
ATOM 1501 N N . ILE A 1 194 ? 11.370 6.968 5.696 1.00 93.69 194 ILE A N 1
ATOM 1502 C CA . ILE A 1 194 ? 11.455 6.442 4.326 1.00 93.69 194 ILE A CA 1
ATOM 1503 C C . ILE A 1 194 ? 10.181 6.787 3.547 1.00 93.69 194 ILE A C 1
ATOM 1505 O O . ILE A 1 194 ? 10.264 7.174 2.388 1.00 93.69 194 ILE A O 1
ATOM 1509 N N . ASP A 1 195 ? 9.011 6.678 4.179 1.00 96.62 195 ASP A N 1
ATOM 1510 C CA . ASP A 1 195 ? 7.740 7.030 3.540 1.00 96.62 195 ASP A CA 1
ATOM 1511 C C . ASP A 1 195 ? 7.676 8.542 3.262 1.00 96.62 195 ASP A C 1
ATOM 1513 O O . ASP A 1 195 ? 7.350 8.945 2.149 1.00 96.62 195 ASP A O 1
ATOM 1517 N N . GLU A 1 196 ? 8.059 9.376 4.236 1.00 96.19 196 GLU A N 1
ATOM 1518 C CA . GLU A 1 196 ? 8.096 10.838 4.093 1.00 96.19 196 GLU A CA 1
ATOM 1519 C C . GLU A 1 196 ? 9.060 11.281 2.989 1.00 96.19 196 GLU A C 1
ATOM 1521 O O . GLU A 1 196 ? 8.715 12.129 2.169 1.00 96.19 196 GLU A O 1
ATOM 1526 N N . GLY A 1 197 ? 10.249 10.671 2.908 1.00 93.94 197 GLY A N 1
ATOM 1527 C CA . GLY A 1 197 ? 11.184 10.939 1.813 1.00 93.94 197 GLY A CA 1
ATOM 1528 C C . GLY A 1 197 ? 10.647 10.523 0.437 1.00 93.94 197 GLY A C 1
ATOM 1529 O O . GLY A 1 197 ? 11.138 11.009 -0.578 1.00 93.94 197 GLY A O 1
ATOM 1530 N N . ALA A 1 198 ? 9.645 9.641 0.401 1.00 95.00 198 ALA A N 1
ATOM 1531 C CA . ALA A 1 198 ? 8.933 9.188 -0.791 1.00 95.00 198 ALA A CA 1
ATOM 1532 C C . ALA A 1 198 ? 7.609 9.960 -1.021 1.00 95.00 198 ALA A C 1
ATOM 1534 O O . ALA A 1 198 ? 6.770 9.517 -1.812 1.00 95.00 198 ALA A O 1
ATOM 1535 N N . ASP A 1 199 ? 7.431 11.108 -0.355 1.00 96.25 199 ASP A N 1
ATOM 1536 C CA . ASP A 1 199 ? 6.252 11.991 -0.386 1.00 96.25 199 ASP A CA 1
ATOM 1537 C C . ASP A 1 199 ? 4.962 11.384 0.208 1.00 96.25 199 ASP A C 1
ATOM 1539 O O . ASP A 1 199 ? 3.859 11.895 -0.015 1.00 96.25 199 ASP A O 1
ATOM 1543 N N . PHE A 1 200 ? 5.067 10.312 0.998 1.00 97.94 200 PHE A N 1
ATOM 1544 C CA . PHE A 1 200 ? 3.925 9.784 1.741 1.00 97.94 200 PHE A CA 1
ATOM 1545 C C . PHE A 1 200 ? 3.742 10.496 3.079 1.00 97.94 200 PHE A C 1
ATOM 1547 O O . PHE A 1 200 ? 4.694 10.708 3.826 1.00 97.94 200 PHE A O 1
ATOM 1554 N N . HIS A 1 201 ? 2.495 10.784 3.435 1.00 97.00 201 HIS A N 1
ATOM 1555 C CA . HIS A 1 201 ? 2.162 11.406 4.712 1.00 97.00 201 HIS A CA 1
ATOM 1556 C C . HIS A 1 201 ? 0.816 10.913 5.257 1.00 97.00 201 HIS A C 1
ATOM 1558 O O . HIS A 1 201 ? 0.003 10.320 4.546 1.00 97.00 201 HIS A O 1
ATOM 1564 N N . SER A 1 202 ? 0.584 11.142 6.551 1.00 97.44 202 SER A N 1
ATOM 1565 C CA . SER A 1 202 ? -0.661 10.770 7.229 1.00 97.44 202 SER A CA 1
ATOM 1566 C C . SER A 1 202 ? -1.482 12.004 7.589 1.00 97.44 202 SER A C 1
ATOM 1568 O O . SER A 1 202 ? -0.952 12.969 8.134 1.00 97.44 202 SER A O 1
ATOM 1570 N N . ALA A 1 203 ? -2.796 11.960 7.347 1.00 96.44 203 ALA A N 1
ATOM 1571 C CA . ALA A 1 203 ? -3.724 12.957 7.899 1.00 96.44 203 ALA A CA 1
ATOM 1572 C C . ALA A 1 203 ? -4.114 12.694 9.368 1.00 96.44 203 ALA A C 1
ATOM 1574 O O . ALA A 1 203 ? -4.723 13.566 10.001 1.00 96.44 203 ALA A O 1
ATOM 1575 N N . ILE A 1 204 ? -3.798 11.505 9.902 1.00 97.56 204 ILE A N 1
ATOM 1576 C CA . ILE A 1 204 ? -4.144 11.098 11.268 1.00 97.56 204 ILE A CA 1
ATOM 1577 C C . ILE A 1 204 ? -3.226 11.831 12.246 1.00 97.56 204 ILE A C 1
ATOM 1579 O O . ILE A 1 204 ? -2.013 11.891 12.052 1.00 97.56 204 ILE A O 1
ATOM 1583 N N . ASN A 1 205 ? -3.802 12.386 13.313 1.00 96.38 205 ASN A N 1
ATOM 1584 C CA . ASN A 1 205 ? -3.021 13.030 14.363 1.00 96.38 205 ASN A CA 1
ATOM 1585 C C . ASN A 1 205 ? -1.993 12.053 14.955 1.00 96.38 205 ASN A C 1
ATOM 1587 O O . ASN A 1 205 ? -2.316 10.917 15.304 1.00 96.38 205 ASN A O 1
ATOM 1591 N N . SER A 1 206 ? -0.755 12.515 15.131 1.00 96.06 206 SER A N 1
ATOM 1592 C CA . SER A 1 206 ? 0.270 11.722 15.811 1.00 96.06 206 SER A CA 1
ATOM 1593 C C . SER A 1 206 ? -0.193 11.371 17.220 1.00 96.06 206 SER A C 1
ATOM 1595 O O . SER A 1 206 ? -0.792 12.209 17.887 1.00 96.06 206 SER A O 1
ATOM 1597 N N . GLY A 1 207 ? 0.082 10.157 17.699 1.00 96.25 207 GLY A N 1
ATOM 1598 C CA . GLY A 1 207 ? -0.222 9.747 19.075 1.00 96.25 207 GLY A CA 1
ATOM 1599 C C . GLY A 1 207 ? -1.673 9.338 19.351 1.00 96.25 207 GLY A C 1
ATOM 1600 O O . GLY A 1 207 ? -1.988 9.091 20.514 1.00 96.25 207 GLY A O 1
ATOM 1601 N N . VAL A 1 208 ? -2.527 9.253 18.325 1.00 98.31 208 VAL A N 1
ATOM 1602 C CA . VAL A 1 208 ? -3.829 8.570 18.417 1.00 98.31 208 VAL A CA 1
ATOM 1603 C C . VAL A 1 208 ? -3.632 7.134 18.888 1.00 98.31 208 VAL A C 1
ATOM 1605 O O . VAL A 1 208 ? -2.684 6.457 18.478 1.00 98.31 208 VAL A O 1
ATOM 1608 N N . LYS A 1 209 ? -4.539 6.655 19.738 1.00 98.25 209 LYS A N 1
ATOM 1609 C CA . LYS A 1 209 ? -4.516 5.287 20.261 1.00 98.25 209 LYS A CA 1
ATOM 1610 C C . LYS A 1 209 ? -5.722 4.497 19.796 1.00 98.25 209 LYS A C 1
ATOM 1612 O O . LYS A 1 209 ? -6.830 5.015 19.717 1.00 98.25 209 LYS A O 1
ATOM 1617 N N . LEU A 1 210 ? -5.487 3.214 19.549 1.00 98.50 210 LEU A N 1
ATOM 1618 C CA . LEU A 1 210 ? -6.523 2.220 19.323 1.00 98.50 210 LEU A CA 1
ATOM 1619 C C . LEU A 1 210 ? -6.914 1.611 20.673 1.00 98.50 210 LEU A C 1
ATOM 1621 O O . LEU A 1 210 ? -6.146 0.857 21.269 1.00 98.50 210 LEU A O 1
ATOM 1625 N N . ASN A 1 211 ? -8.099 1.952 21.164 1.00 98.25 211 ASN A N 1
ATOM 1626 C CA . ASN A 1 211 ? -8.636 1.437 22.419 1.00 98.25 211 ASN A CA 1
ATOM 1627 C C . ASN A 1 211 ? -9.048 -0.032 22.281 1.00 98.25 211 ASN A C 1
ATOM 1629 O O . ASN A 1 211 ? -8.747 -0.853 23.149 1.00 98.25 211 ASN A O 1
ATOM 1633 N N . SER A 1 212 ? -9.753 -0.376 21.197 1.00 97.69 212 SER A N 1
ATOM 1634 C CA . SER A 1 212 ? -10.220 -1.743 20.970 1.00 97.69 212 SER A CA 1
ATOM 1635 C C . SER A 1 212 ? -10.408 -2.080 19.492 1.00 97.69 212 SER A C 1
ATOM 1637 O O . SER A 1 212 ? -10.584 -1.208 18.642 1.00 97.69 212 SER A O 1
ATOM 1639 N N . THR A 1 213 ? -10.369 -3.382 19.203 1.00 97.31 213 THR A N 1
ATOM 1640 C CA . THR A 1 213 ? -10.618 -3.953 17.877 1.00 97.31 213 THR A CA 1
ATOM 1641 C C . THR A 1 213 ? -11.505 -5.175 17.999 1.00 97.31 213 THR A C 1
ATOM 1643 O O . THR A 1 213 ? -11.189 -6.083 18.775 1.00 97.31 213 THR A O 1
ATOM 1646 N N . ARG A 1 214 ? -12.560 -5.248 17.193 1.00 95.62 214 ARG A N 1
ATOM 1647 C CA . ARG A 1 214 ? -13.457 -6.405 17.140 1.00 95.62 214 ARG A CA 1
ATOM 1648 C C . ARG A 1 214 ? -13.872 -6.673 15.702 1.00 95.62 214 ARG A C 1
ATOM 1650 O O . ARG A 1 214 ? -14.104 -5.731 14.956 1.00 95.62 214 ARG A O 1
ATOM 1657 N N . ILE A 1 215 ? -13.971 -7.943 15.322 1.00 95.62 215 ILE A N 1
ATOM 1658 C CA . ILE A 1 215 ? -14.502 -8.350 14.018 1.00 95.62 215 ILE A CA 1
ATOM 1659 C C . ILE A 1 215 ? -15.711 -9.241 14.272 1.00 95.62 215 ILE A C 1
ATOM 1661 O O . ILE A 1 215 ? -15.595 -10.236 14.985 1.00 95.62 215 ILE A O 1
ATOM 1665 N N . GLU A 1 216 ? -16.850 -8.884 13.695 1.00 96.38 216 GLU A N 1
ATOM 1666 C CA . GLU A 1 216 ? -18.094 -9.653 13.763 1.00 96.38 216 GLU A CA 1
ATOM 1667 C C . GLU A 1 216 ? -18.793 -9.548 12.406 1.00 96.38 216 GLU A C 1
ATOM 1669 O O . GLU A 1 216 ? -18.885 -8.458 11.852 1.00 96.38 216 GLU A O 1
ATOM 1674 N N . ASP A 1 217 ? -19.189 -10.682 11.823 1.00 95.88 217 ASP A N 1
ATOM 1675 C CA . ASP A 1 217 ? -19.892 -10.760 10.529 1.00 95.88 217 ASP A CA 1
ATOM 1676 C C . ASP A 1 217 ? -19.224 -10.013 9.355 1.00 95.88 217 ASP A C 1
ATOM 1678 O O . ASP A 1 217 ? -19.860 -9.582 8.392 1.00 95.88 217 ASP A O 1
ATOM 1682 N N . GLY A 1 218 ? -17.893 -9.904 9.398 1.00 96.88 218 GLY A N 1
ATOM 1683 C CA . GLY A 1 218 ? -17.098 -9.179 8.405 1.00 96.88 218 GLY A CA 1
ATOM 1684 C C . GLY A 1 218 ? -17.079 -7.660 8.599 1.00 96.88 218 GLY A C 1
ATOM 1685 O O . GLY A 1 218 ? -16.560 -6.951 7.740 1.00 96.88 218 GLY A O 1
ATOM 1686 N N . ILE A 1 219 ? -17.599 -7.156 9.717 1.00 98.19 219 ILE A N 1
ATOM 1687 C CA . ILE A 1 219 ? -17.521 -5.756 10.128 1.00 98.19 219 ILE A CA 1
ATOM 1688 C C . ILE A 1 219 ? -16.386 -5.606 11.144 1.00 98.19 219 ILE A C 1
ATOM 1690 O O . ILE A 1 219 ? -16.375 -6.263 12.188 1.00 98.19 219 ILE A O 1
ATOM 1694 N N . ALA A 1 220 ? -15.420 -4.743 10.839 1.00 98.25 220 ALA A N 1
ATOM 1695 C CA . ALA A 1 220 ? -14.361 -4.349 11.758 1.00 98.25 220 ALA A CA 1
ATOM 1696 C C . ALA A 1 220 ? -14.797 -3.128 12.577 1.00 98.25 220 ALA A C 1
ATOM 1698 O O . ALA A 1 220 ? -14.951 -2.035 12.041 1.00 98.25 220 ALA A O 1
ATOM 1699 N N . TYR A 1 221 ? -14.948 -3.301 13.885 1.00 98.19 221 TYR A N 1
ATOM 1700 C CA . TYR A 1 221 ? -15.187 -2.224 14.840 1.00 98.19 221 TYR A CA 1
ATOM 1701 C C . TYR A 1 221 ? -13.843 -1.764 15.401 1.00 98.19 221 TYR A C 1
ATOM 1703 O O . TYR A 1 221 ? -13.132 -2.554 16.034 1.00 98.19 221 TYR A O 1
ATOM 1711 N N . LEU A 1 222 ? -13.492 -0.507 15.144 1.00 98.50 222 LEU A N 1
ATOM 1712 C CA . LEU A 1 222 ? -12.231 0.109 15.540 1.00 98.50 222 LEU A CA 1
ATOM 1713 C C . LEU A 1 222 ? -12.529 1.313 16.437 1.00 98.50 222 LEU A C 1
ATOM 1715 O O . LEU A 1 222 ? -13.037 2.329 15.959 1.00 98.50 222 LEU A O 1
ATOM 1719 N N . ASP A 1 223 ? -12.224 1.185 17.729 1.00 98.50 223 ASP A N 1
ATOM 1720 C CA . ASP A 1 223 ? -12.423 2.260 18.703 1.00 98.50 223 ASP A CA 1
ATOM 1721 C C . ASP A 1 223 ? -11.114 2.986 18.983 1.00 98.50 223 ASP A C 1
ATOM 1723 O O . ASP A 1 223 ? -10.125 2.353 19.359 1.00 98.50 223 ASP A O 1
ATOM 1727 N N . PHE A 1 224 ? -11.123 4.305 18.843 1.00 98.56 224 PHE A N 1
ATOM 1728 C CA . PHE A 1 224 ? -9.965 5.168 19.033 1.00 98.56 224 PHE A CA 1
ATOM 1729 C C . PHE A 1 224 ? -10.168 6.136 20.201 1.00 98.56 224 PHE A C 1
ATOM 1731 O O . PHE A 1 224 ? -11.285 6.343 20.680 1.00 98.56 224 PHE A O 1
ATOM 1738 N N . ASP A 1 225 ? -9.084 6.752 20.662 1.00 98.06 225 ASP A N 1
ATOM 1739 C CA . ASP A 1 225 ? -9.162 7.853 21.617 1.00 98.06 225 ASP A CA 1
ATOM 1740 C C . ASP A 1 225 ? -9.604 9.177 20.959 1.00 98.06 225 ASP A C 1
ATOM 1742 O O . ASP A 1 225 ? -9.687 9.326 19.738 1.00 98.06 225 ASP A O 1
ATOM 1746 N N . ASN A 1 226 ? -9.913 10.175 21.792 1.00 96.19 226 ASN A N 1
ATOM 1747 C CA . ASN A 1 226 ? -10.419 11.485 21.354 1.00 96.19 226 ASN A CA 1
ATOM 1748 C C . ASN A 1 226 ? -9.421 12.272 20.496 1.00 96.19 226 ASN A C 1
ATOM 1750 O O . ASN A 1 226 ? -9.796 13.233 19.826 1.00 96.19 226 ASN A O 1
ATOM 1754 N N . ARG A 1 227 ? -8.152 11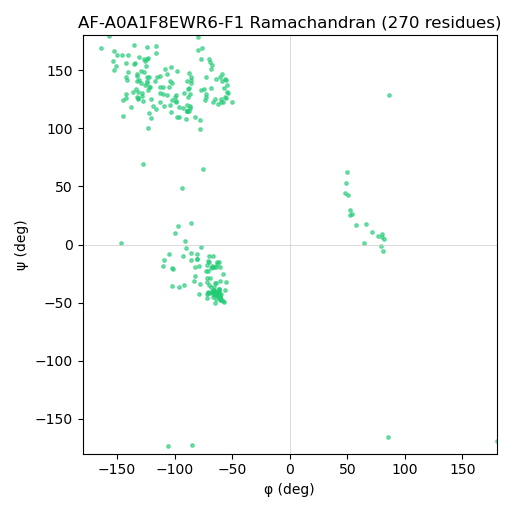.865 20.493 1.00 96.88 227 ARG A N 1
ATOM 1755 C CA . ARG A 1 227 ? -7.112 12.503 19.696 1.00 96.88 227 ARG A CA 1
ATOM 1756 C C . ARG A 1 227 ? -7.341 12.317 18.198 1.00 96.88 227 ARG A C 1
ATOM 1758 O O . ARG A 1 227 ? -6.805 13.095 17.415 1.00 96.88 227 ARG A O 1
ATOM 1765 N N . LEU A 1 228 ? -8.149 11.333 17.786 1.00 96.62 228 LEU A N 1
ATOM 1766 C CA . LEU A 1 228 ? -8.477 11.108 16.376 1.00 96.62 228 LEU A CA 1
ATOM 1767 C C . LEU A 1 228 ? -9.260 12.279 15.759 1.00 96.62 228 LEU A C 1
ATOM 1769 O O . LEU A 1 228 ? -9.074 12.568 14.581 1.00 96.62 228 LEU A O 1
ATOM 1773 N N . GLU A 1 229 ? -10.105 12.957 16.542 1.00 93.94 229 GLU A N 1
ATOM 1774 C CA . GLU A 1 229 ? -10.931 14.093 16.089 1.00 93.94 229 GLU A CA 1
ATOM 1775 C C . GLU A 1 229 ? -10.413 15.462 16.561 1.00 93.94 229 GLU A C 1
ATOM 1777 O O . GLU A 1 229 ? -10.903 16.505 16.129 1.00 93.94 229 GLU A O 1
ATOM 1782 N N . GLU A 1 230 ? -9.407 15.479 17.437 1.00 93.75 230 GLU A N 1
ATOM 1783 C CA . GLU A 1 230 ? -8.848 16.707 17.997 1.00 93.75 230 GLU A CA 1
ATOM 1784 C C . GLU A 1 230 ? -8.300 17.631 16.898 1.00 93.75 230 GLU A C 1
ATOM 1786 O O . GLU A 1 230 ? -7.427 17.252 16.117 1.00 93.75 230 GLU A O 1
ATOM 1791 N N . LEU A 1 231 ? -8.806 18.869 16.840 1.00 88.81 231 LEU A N 1
ATOM 1792 C CA . LEU A 1 231 ? -8.396 19.879 15.853 1.00 88.81 231 LEU A CA 1
ATOM 1793 C C . LEU A 1 231 ? -8.505 19.394 14.391 1.00 88.81 231 LEU A C 1
ATOM 1795 O O . LEU A 1 231 ? -7.794 19.879 13.505 1.00 88.81 231 LEU A O 1
ATOM 1799 N N . VAL A 1 232 ? -9.397 18.437 14.123 1.00 90.00 232 VAL A N 1
ATOM 1800 C CA . VAL A 1 232 ? -9.723 18.003 12.766 1.00 90.00 232 VAL A CA 1
ATOM 1801 C C . VAL A 1 232 ? -10.833 18.898 12.227 1.00 90.00 232 VAL A C 1
ATOM 1803 O O . VAL A 1 232 ? -11.955 18.901 12.723 1.00 90.00 232 VAL A O 1
ATOM 1806 N N . ALA A 1 233 ? -10.502 19.668 11.194 1.00 84.88 233 ALA A N 1
ATOM 1807 C CA . ALA A 1 233 ? -11.434 20.500 10.448 1.00 84.88 233 ALA A CA 1
ATOM 1808 C C . ALA A 1 233 ? -11.196 20.321 8.943 1.00 84.88 233 ALA A C 1
ATOM 1810 O O . ALA A 1 233 ? -10.094 19.965 8.519 1.00 84.88 233 ALA A O 1
ATOM 1811 N N . GLY A 1 234 ? -12.230 20.601 8.149 1.00 89.38 234 GLY A N 1
ATOM 1812 C CA . GLY A 1 234 ? -12.212 20.453 6.695 1.00 89.38 234 GLY A CA 1
ATOM 1813 C C . GLY A 1 234 ? -12.582 19.040 6.241 1.00 89.38 234 GLY A C 1
ATOM 1814 O O . GLY A 1 234 ? -11.994 18.052 6.684 1.00 89.38 234 GLY A O 1
ATOM 1815 N N . SER A 1 235 ? -13.535 18.960 5.312 1.00 90.94 235 SER A N 1
ATOM 1816 C CA . SER A 1 235 ? -14.069 17.701 4.778 1.00 90.94 235 SER A CA 1
ATOM 1817 C C . SER A 1 235 ? -12.975 16.802 4.198 1.00 90.94 235 SER A C 1
ATOM 1819 O O . SER A 1 235 ? -12.966 15.603 4.455 1.00 90.94 235 SER A O 1
ATOM 1821 N N . CYS A 1 236 ? -11.989 17.383 3.507 1.00 91.50 236 CYS A N 1
ATOM 1822 C CA . CYS A 1 236 ? -10.881 16.632 2.918 1.00 91.50 236 CYS A CA 1
ATOM 1823 C C . CYS A 1 236 ? -10.048 15.881 3.969 1.00 91.50 236 CYS A C 1
ATOM 1825 O O . CYS A 1 236 ? -9.755 14.697 3.822 1.00 91.50 236 CYS A O 1
ATOM 1827 N N . ARG A 1 237 ? -9.711 16.543 5.085 1.00 93.69 237 ARG A N 1
ATOM 1828 C CA . ARG A 1 237 ? -8.925 15.919 6.155 1.00 93.69 237 ARG A CA 1
ATOM 1829 C C . ARG A 1 237 ? -9.711 14.804 6.839 1.00 93.69 237 ARG A C 1
ATOM 1831 O O . ARG A 1 237 ? -9.155 13.740 7.103 1.00 93.69 237 ARG A O 1
ATOM 1838 N N . VAL A 1 238 ? -11.001 15.032 7.088 1.00 94.56 238 VAL A N 1
ATOM 1839 C CA . VAL A 1 238 ? -11.900 14.014 7.646 1.00 94.56 238 VAL A CA 1
ATOM 1840 C C . VAL A 1 238 ? -11.973 12.790 6.729 1.00 94.56 238 VAL A C 1
ATOM 1842 O O . VAL A 1 238 ? -11.812 11.659 7.195 1.00 94.56 238 VAL A O 1
ATOM 1845 N N . GLN A 1 239 ? -12.155 13.010 5.425 1.00 94.56 239 GLN A N 1
ATOM 1846 C CA . GLN A 1 239 ? -12.196 11.944 4.427 1.00 94.56 239 GLN A CA 1
ATOM 1847 C C 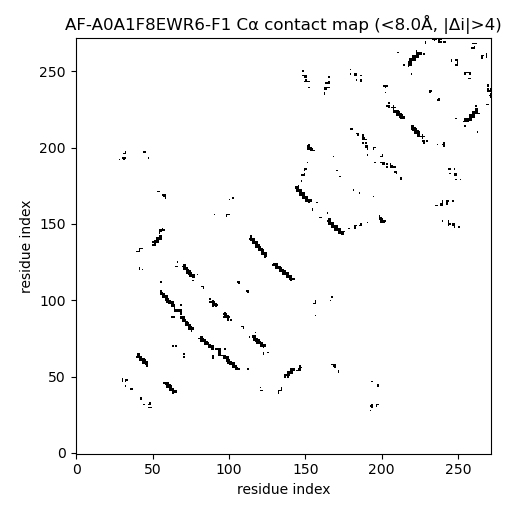. GLN A 1 239 ? -10.883 11.161 4.381 1.00 94.56 239 GLN A C 1
ATOM 1849 O O . GLN A 1 239 ? -10.918 9.934 4.448 1.00 94.56 239 GLN A O 1
ATOM 1854 N N . PHE A 1 240 ? -9.730 11.831 4.372 1.00 96.12 240 PHE A N 1
ATOM 1855 C CA . PHE A 1 240 ? -8.439 11.150 4.389 1.00 96.12 240 PHE A CA 1
ATOM 1856 C C . PHE A 1 240 ? -8.208 10.316 5.652 1.00 96.12 240 PHE A C 1
ATOM 1858 O O . PHE A 1 240 ? -7.719 9.190 5.556 1.00 96.12 240 PHE A O 1
ATOM 1865 N N . ILE A 1 241 ? -8.552 10.820 6.842 1.00 97.31 241 ILE A N 1
ATOM 1866 C CA . ILE A 1 241 ? -8.450 10.037 8.087 1.00 97.31 241 ILE A CA 1
ATOM 1867 C C . ILE A 1 241 ? -9.274 8.755 7.956 1.00 97.31 241 ILE A C 1
ATOM 1869 O O . ILE A 1 241 ? -8.765 7.656 8.187 1.00 97.31 241 ILE A O 1
ATOM 1873 N N . ARG A 1 242 ? -10.530 8.890 7.522 1.00 96.38 242 ARG A N 1
ATOM 1874 C CA . ARG A 1 242 ? -11.437 7.761 7.334 1.00 96.38 242 ARG A CA 1
ATOM 1875 C C . ARG A 1 242 ? -10.901 6.764 6.304 1.00 96.38 242 ARG A C 1
ATOM 1877 O O . ARG A 1 242 ? -10.845 5.572 6.587 1.00 96.38 242 ARG A O 1
ATOM 1884 N N . ARG A 1 243 ? -10.452 7.238 5.139 1.00 96.81 243 ARG A N 1
ATOM 1885 C CA . ARG A 1 243 ? -9.947 6.396 4.044 1.00 96.81 243 ARG A CA 1
ATOM 1886 C C . ARG A 1 243 ? -8.697 5.618 4.419 1.00 96.81 243 ARG A C 1
ATOM 1888 O O . ARG A 1 243 ? -8.637 4.432 4.118 1.00 96.81 243 ARG A O 1
ATOM 1895 N N . GLN A 1 244 ? -7.746 6.233 5.117 1.00 98.44 244 GLN A N 1
ATOM 1896 C CA . GLN A 1 244 ? -6.542 5.533 5.573 1.00 98.44 244 GLN A CA 1
ATOM 1897 C C . GLN A 1 244 ? -6.892 4.367 6.512 1.00 98.44 244 GLN A C 1
ATOM 1899 O O . GLN A 1 244 ? -6.374 3.260 6.342 1.00 98.44 244 GLN A O 1
ATOM 1904 N N . ILE A 1 245 ? -7.814 4.586 7.460 1.00 98.56 245 ILE A N 1
ATOM 1905 C CA . ILE A 1 245 ? -8.300 3.545 8.380 1.00 98.56 245 ILE A CA 1
ATOM 1906 C C . ILE A 1 245 ? -9.040 2.450 7.604 1.00 98.56 245 ILE A C 1
ATOM 1908 O O . ILE A 1 245 ? -8.739 1.265 7.757 1.00 98.56 245 ILE A O 1
ATOM 1912 N N . GLU A 1 246 ? -9.988 2.839 6.749 1.00 98.25 246 GLU A N 1
ATOM 1913 C CA . GLU A 1 246 ? -10.814 1.900 5.995 1.00 98.25 246 GLU A CA 1
ATOM 1914 C C . GLU A 1 246 ? -9.995 1.051 5.019 1.00 98.25 246 GLU A C 1
ATOM 1916 O O . GLU A 1 246 ? -10.155 -0.167 5.009 1.00 98.25 246 GLU A O 1
ATOM 1921 N N . ALA A 1 247 ? -9.100 1.653 4.232 1.00 98.38 247 ALA A N 1
ATOM 1922 C CA . ALA A 1 247 ? -8.252 0.938 3.279 1.00 98.38 247 ALA A CA 1
ATOM 1923 C C . ALA A 1 247 ? -7.294 -0.028 3.995 1.00 98.38 247 ALA A C 1
ATOM 1925 O O . ALA A 1 247 ? -7.167 -1.188 3.603 1.00 98.38 247 ALA A O 1
ATOM 1926 N N . THR A 1 248 ? -6.705 0.407 5.114 1.00 98.69 248 THR A N 1
ATOM 1927 C CA . THR A 1 248 ? -5.837 -0.446 5.938 1.00 98.69 248 THR A CA 1
ATOM 1928 C C . THR A 1 248 ? -6.600 -1.631 6.527 1.00 98.69 248 THR A C 1
ATOM 1930 O O . THR A 1 248 ? -6.084 -2.746 6.524 1.00 98.69 248 THR A O 1
ATOM 1933 N N . ALA A 1 249 ? -7.835 -1.445 6.993 1.00 98.50 249 ALA A N 1
ATOM 1934 C CA . ALA A 1 249 ? -8.643 -2.546 7.512 1.00 98.50 249 ALA A CA 1
ATOM 1935 C C . ALA A 1 249 ? -9.142 -3.492 6.404 1.00 98.50 249 ALA A C 1
ATOM 1937 O O . ALA A 1 249 ? -9.086 -4.713 6.558 1.00 98.50 249 ALA A O 1
ATOM 1938 N N . LYS A 1 250 ? -9.595 -2.941 5.272 1.00 98.25 250 LYS A N 1
ATOM 1939 C CA . LYS A 1 250 ? -10.173 -3.694 4.143 1.00 98.25 250 LYS A CA 1
ATOM 1940 C C . LYS A 1 250 ? -9.134 -4.394 3.263 1.00 98.25 250 LYS A C 1
ATOM 1942 O O . LYS A 1 250 ? -9.513 -5.144 2.368 1.00 98.25 250 LYS A O 1
ATOM 1947 N N . GLN A 1 251 ? -7.836 -4.235 3.539 1.00 97.50 251 GLN A N 1
ATOM 1948 C CA . GLN A 1 251 ? -6.798 -5.062 2.907 1.00 97.50 251 GLN A CA 1
ATOM 1949 C C . GLN A 1 251 ? -7.014 -6.565 3.172 1.00 97.50 251 GLN A C 1
ATOM 1951 O O . GLN A 1 251 ? -6.535 -7.412 2.416 1.00 97.50 251 GLN A O 1
ATOM 1956 N N . PHE A 1 252 ? -7.695 -6.903 4.272 1.00 96.31 252 PHE A N 1
ATOM 1957 C CA . PHE A 1 252 ? -8.059 -8.269 4.617 1.00 96.31 252 PHE A CA 1
ATOM 1958 C C . PHE A 1 252 ? -9.419 -8.592 4.007 1.00 96.31 252 PHE A C 1
ATOM 1960 O O . PHE A 1 252 ? -10.420 -7.979 4.362 1.00 96.31 252 PHE A O 1
ATOM 1967 N N . SER A 1 253 ? -9.478 -9.602 3.139 1.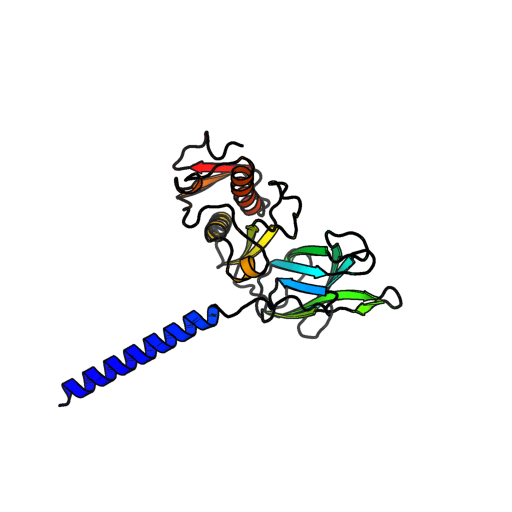00 94.56 253 SER A N 1
ATOM 1968 C CA . SER A 1 253 ? -10.703 -9.979 2.413 1.00 94.56 253 SER A CA 1
ATOM 1969 C C . SER A 1 253 ? -11.870 -10.417 3.308 1.00 94.56 253 SER A C 1
ATOM 1971 O O . SER A 1 253 ? -13.007 -10.496 2.846 1.00 94.56 253 SER A O 1
ATOM 1973 N N . THR A 1 254 ? -11.609 -10.710 4.583 1.00 95.31 254 THR A N 1
ATOM 1974 C CA . THR A 1 254 ? -12.637 -11.005 5.587 1.00 95.31 254 THR A CA 1
ATOM 1975 C C . THR A 1 254 ? -13.319 -9.750 6.138 1.00 95.31 254 THR A C 1
ATOM 1977 O O . THR A 1 254 ? -14.412 -9.869 6.687 1.00 95.31 254 THR A O 1
ATOM 1980 N N . VAL A 1 255 ? -12.720 -8.563 5.985 1.00 98.06 255 VAL A N 1
ATOM 1981 C CA . VAL A 1 255 ? -13.272 -7.274 6.423 1.00 98.06 255 VAL A CA 1
ATOM 1982 C C . VAL A 1 255 ? -13.980 -6.604 5.246 1.00 98.06 255 VAL A C 1
ATOM 1984 O O . VAL A 1 255 ? -13.355 -6.149 4.292 1.00 98.06 255 VAL A O 1
ATOM 1987 N N . LYS A 1 256 ? -15.306 -6.539 5.321 1.00 97.56 256 LYS A N 1
ATOM 1988 C CA . LYS A 1 256 ? -16.193 -5.951 4.307 1.00 97.56 256 LYS A CA 1
ATOM 1989 C C . LYS A 1 256 ? -16.563 -4.510 4.650 1.00 97.56 256 LYS A C 1
ATOM 1991 O O . LYS A 1 256 ? -16.652 -3.659 3.767 1.00 97.56 256 LYS A O 1
ATOM 1996 N N . GLU A 1 257 ? -16.736 -4.233 5.936 1.00 97.56 257 GLU A N 1
ATOM 1997 C CA . GLU A 1 257 ? -17.150 -2.934 6.460 1.00 97.56 257 GLU A CA 1
ATOM 1998 C C . GLU A 1 257 ? -16.300 -2.546 7.670 1.00 97.56 257 GLU A C 1
ATOM 2000 O O . GLU A 1 257 ? -15.717 -3.401 8.339 1.00 97.56 257 GLU A O 1
ATOM 2005 N N . VAL A 1 258 ? -16.200 -1.243 7.928 1.00 97.94 258 VAL A N 1
ATOM 2006 C CA . VAL A 1 258 ? -15.434 -0.684 9.040 1.00 97.94 258 VAL A CA 1
ATOM 2007 C C . VAL A 1 258 ? -16.305 0.334 9.761 1.00 97.94 258 VAL A C 1
ATOM 2009 O O . VAL A 1 258 ? -16.786 1.285 9.149 1.00 97.94 258 VAL A O 1
ATOM 2012 N N . ILE A 1 259 ? -16.472 0.146 11.065 1.00 97.19 259 ILE A N 1
ATOM 2013 C CA . ILE A 1 259 ? -17.137 1.091 11.957 1.00 97.19 259 ILE A CA 1
ATOM 2014 C C . ILE A 1 259 ? -16.065 1.717 12.842 1.00 97.19 259 ILE A C 1
ATOM 2016 O O . ILE A 1 259 ? -15.373 1.022 13.585 1.00 97.19 259 ILE A O 1
ATOM 2020 N N . ILE A 1 260 ? -15.936 3.037 12.738 1.00 97.75 260 ILE A N 1
ATOM 2021 C CA . ILE A 1 260 ? -14.993 3.839 13.515 1.00 97.75 260 ILE A CA 1
ATOM 2022 C C . ILE A 1 260 ? -15.751 4.456 14.687 1.00 97.75 260 ILE A C 1
ATOM 2024 O O . ILE A 1 260 ? -16.781 5.100 14.483 1.00 97.75 260 ILE A O 1
ATOM 2028 N N . SER A 1 261 ? -15.232 4.285 15.898 1.00 97.56 261 SER A N 1
ATOM 2029 C CA . SER A 1 261 ? -15.745 4.946 17.096 1.00 97.56 261 SER A CA 1
ATOM 2030 C C . SER A 1 261 ? -14.649 5.703 17.836 1.00 97.56 261 SER A C 1
ATOM 2032 O O . SER A 1 261 ? -13.460 5.432 17.669 1.00 97.56 261 SER A O 1
ATOM 2034 N N . ILE A 1 262 ? -15.062 6.678 18.642 1.00 97.38 262 ILE A N 1
ATOM 2035 C CA . ILE A 1 262 ? -14.187 7.438 19.532 1.00 97.38 262 ILE A CA 1
ATOM 2036 C C . ILE A 1 262 ? -14.707 7.276 20.954 1.00 97.38 262 ILE A C 1
ATOM 2038 O O . ILE A 1 262 ? -15.795 7.758 21.276 1.00 97.38 262 ILE A O 1
ATOM 2042 N N . ASN A 1 263 ? -13.938 6.600 21.807 1.00 96.38 263 ASN A N 1
ATOM 2043 C CA . ASN A 1 263 ? -14.322 6.268 23.182 1.00 96.38 263 ASN A CA 1
ATOM 2044 C C . ASN A 1 263 ? -15.738 5.655 23.275 1.00 96.38 263 ASN A C 1
ATOM 2046 O O . ASN A 1 263 ? -16.552 6.049 24.112 1.00 96.38 263 ASN A O 1
ATOM 2050 N N . GLY A 1 264 ? -16.057 4.729 22.369 1.00 93.94 264 GLY A N 1
ATOM 2051 C CA . GLY A 1 264 ? -17.346 4.041 22.271 1.00 93.94 264 GLY A CA 1
ATOM 2052 C C . GLY A 1 264 ? -18.461 4.817 21.558 1.00 93.94 264 GLY A C 1
ATOM 2053 O O . GLY A 1 264 ? -19.529 4.254 21.324 1.00 93.94 264 GLY A O 1
ATOM 2054 N N . ARG A 1 265 ? -18.245 6.083 21.179 1.00 93.69 265 ARG A N 1
ATOM 2055 C CA . ARG A 1 265 ? -19.213 6.890 20.417 1.00 93.69 265 ARG A CA 1
ATOM 2056 C C . ARG A 1 265 ? -19.039 6.655 18.920 1.00 93.69 265 ARG A C 1
ATOM 2058 O O . ARG A 1 265 ? -17.930 6.788 18.423 1.00 93.69 265 ARG A O 1
ATOM 2065 N N . THR A 1 266 ? -20.119 6.358 18.200 1.00 86.19 266 THR A N 1
ATOM 2066 C CA . THR A 1 266 ? -20.098 6.132 16.739 1.00 86.19 266 THR A CA 1
ATOM 2067 C C . THR A 1 266 ? -20.591 7.330 15.925 1.00 86.19 266 THR A C 1
ATOM 2069 O O . THR A 1 266 ? -20.236 7.455 14.759 1.00 86.19 266 THR A O 1
ATOM 2072 N N . GLU A 1 267 ? -21.362 8.249 16.521 1.00 81.00 267 GLU A N 1
ATOM 2073 C CA . GLU A 1 267 ? -21.883 9.439 15.834 1.00 81.00 267 GLU A CA 1
ATOM 2074 C C . GLU A 1 267 ? -21.899 10.686 16.745 1.00 81.00 267 GLU A C 1
ATOM 2076 O O . GLU A 1 267 ? -22.147 10.561 17.949 1.00 81.00 267 GLU A O 1
ATOM 2081 N N . PRO A 1 268 ? -21.628 11.900 16.215 1.00 71.25 268 PRO A N 1
ATOM 2082 C CA . PRO A 1 268 ? -21.012 12.180 14.915 1.00 71.25 268 PRO A CA 1
ATOM 2083 C C . PRO A 1 268 ? -19.487 11.963 14.997 1.00 71.25 268 PRO A C 1
ATOM 2085 O O . PRO A 1 268 ? -18.784 12.746 15.634 1.00 71.25 268 PRO A O 1
ATOM 2088 N N . VAL A 1 269 ? -18.962 10.885 14.403 1.00 77.50 269 VAL A N 1
ATOM 2089 C CA . VAL A 1 269 ? -17.512 10.620 14.321 1.00 77.50 269 VAL A CA 1
ATOM 2090 C C . VAL A 1 269 ? -17.076 10.725 12.870 1.00 77.50 269 VAL A C 1
ATOM 2092 O O . VAL A 1 269 ? -17.592 10.003 12.015 1.00 77.50 269 VAL A O 1
ATOM 2095 N N . LEU A 1 270 ? -16.116 11.619 12.603 1.00 78.31 270 LEU A N 1
ATOM 2096 C CA . LEU A 1 270 ? -15.542 11.831 11.269 1.00 78.31 270 LEU A CA 1
ATOM 2097 C C . LEU A 1 270 ? -16.629 11.989 10.184 1.00 78.31 270 LEU A C 1
ATOM 2099 O O . LEU A 1 270 ? -16.633 11.260 9.186 1.00 78.31 270 LEU A O 1
ATOM 2103 N N . GLN A 1 271 ? -17.577 12.907 10.414 1.00 72.06 271 GLN A N 1
ATOM 2104 C CA . GLN A 1 271 ? -18.585 13.280 9.418 1.00 72.06 271 GLN A CA 1
ATOM 2105 C C . GLN A 1 271 ? -17.967 14.203 8.355 1.00 72.06 271 GLN A C 1
ATOM 2107 O O . GLN A 1 271 ? -17.254 15.134 8.739 1.00 72.06 271 GLN A O 1
ATOM 2112 N N . PRO A 1 272 ? -18.202 13.946 7.055 1.00 56.31 272 PRO A N 1
ATOM 2113 C CA . PRO A 1 272 ? -17.791 14.856 5.990 1.00 56.31 272 PRO A CA 1
ATOM 2114 C C . PRO A 1 272 ? -18.496 16.216 6.067 1.00 56.31 272 PRO A C 1
ATOM 2116 O O . PRO A 1 272 ? -19.660 16.263 6.527 1.00 56.31 272 PRO A O 1
#